Protein AF-A0A5J4QWI9-F1 (afdb_monomer_lite)

pLDDT: mean 74.69, std 18.31, range [26.58, 94.19]

Secondary structure (DSSP, 8-state):
-HHHHHHHHS--BGGG--S--GGGGG-TTBGGGG-SS--TT---BBS-HHHHHHHHHHHHHHHHHHHHHH-TTPEEEEETT--TTHHHHHHHHHTT--EEEE--EEPPPPPPPPPGGG-SSHHHHHHHHHHHHHHHHHHHHHHHHHHHHHHTTSEEEEEEEETTEEEEEEEE---S------------HHHHHHHHHHHHHHHHHHHHHHHHHHHHHHSPPP-SPPPHHHHHHHHHHHGGG--GGGGGGT-S--TT-SS--HHHHHHHHTT--HHHHHHHHHHHHHHHHHHHHHS-SS-TTTHHHHHH---S-------

Sequence (319 aa):
EFIKRLENNYCTDLNRYRFDKSQCAQCPFNTNCYSLFPDEKKDGKCLNMNCLTERNRQFLVESCKNIIVEHPDIDICKSTYNSGYEEVYVELSEQGFTVDETSIRSFPDTPKTPDRKEFEDDTEYETAKDEYYSEMADFHSNMDNIEQMFSEGKAKRIVTFRDNAPAIGYVYLTTNSETTGKAEETATPAEKLEKQDRRNKEIAVENIVDDTWKYIRETDIPQSDFTEFEDKLLYFVMLEDLKSEHFTLFLENPQNKWHLTEDDRIAIINNLTEEQKALIRRDFIALFGSKSYSFSFSINFSFSVLFCKAPESIASFTI

Foldseek 3Di:
DVVVVVDVQVFQFCVLADFDCPVVCPDPQFVQVVDPDRPPPGSGGGNDPVVSVVRLLVQQLVQVVVVCVVPVQAAAEDEPQDPPNVVSVVVCVVVPGDYYYDHWAAQDDQQDQDDPVVDPDPVVNVVVNVVNVVVNVVSVVSVVVVVVCVVVVQKGWYWYDDSSHIGITMDGDPPPDPPPPPPPPVQPPVNVVVVVVVVVVVVVVVVVVVVVVVCVVPDDDDPDPQDLVNVLVVQLVLQQQQQLVCVVVQDVDSPPDRGADSVSSVSRSVDDDPVNVVNSVVSSCVVVVVVCSSDPDDPVPPPCVVPVPPDPDPPDDDD

Structure (mmCIF, N/CA/C/O backbone):
data_AF-A0A5J4QWI9-F1
#
_entry.id   AF-A0A5J4QWI9-F1
#
loop_
_atom_site.group_PDB
_atom_site.id
_atom_site.type_symbol
_atom_site.label_atom_id
_atom_site.label_alt_id
_atom_site.label_comp_id
_atom_site.label_asym_id
_atom_site.label_entity_id
_atom_site.label_seq_id
_atom_site.pdbx_PDB_ins_code
_atom_site.Cartn_x
_atom_site.Cartn_y
_atom_site.Cartn_z
_atom_site.occupancy
_atom_site.B_iso_or_equiv
_atom_site.auth_seq_id
_atom_site.auth_comp_id
_atom_site.auth_asym_id
_atom_site.auth_atom_id
_atom_site.pdbx_PDB_model_num
ATOM 1 N N . GLU A 1 1 ? 14.571 -1.359 -22.500 1.00 44.47 1 GLU A N 1
ATOM 2 C CA . GLU A 1 1 ? 14.188 -2.240 -21.372 1.00 44.47 1 GLU A CA 1
ATOM 3 C C . GLU A 1 1 ? 13.749 -1.456 -20.136 1.00 44.47 1 GLU A C 1
ATOM 5 O O . GLU A 1 1 ? 12.660 -1.707 -19.642 1.00 44.47 1 GLU A O 1
ATOM 10 N N . PHE A 1 2 ? 14.516 -0.444 -19.713 1.00 36.47 2 PHE A N 1
ATOM 11 C CA . PHE A 1 2 ? 14.150 0.487 -18.636 1.00 36.47 2 PHE A CA 1
ATOM 12 C C . PHE A 1 2 ? 12.776 1.156 -18.827 1.00 36.47 2 PHE A C 1
ATOM 14 O O . PHE A 1 2 ? 11.945 1.040 -17.942 1.00 36.47 2 PHE A O 1
ATOM 21 N N . ILE A 1 3 ? 12.484 1.739 -20.000 1.00 40.56 3 ILE A N 1
ATOM 22 C CA . ILE A 1 3 ? 11.183 2.384 -20.294 1.00 40.56 3 ILE A CA 1
ATOM 23 C C . ILE A 1 3 ? 10.015 1.384 -20.250 1.00 40.56 3 ILE A C 1
ATOM 25 O O . ILE A 1 3 ? 9.010 1.659 -19.614 1.00 40.56 3 ILE A O 1
ATOM 29 N N . LYS A 1 4 ? 10.172 0.176 -20.809 1.00 44.19 4 LYS A N 1
ATOM 30 C CA . LYS A 1 4 ? 9.154 -0.889 -20.701 1.00 44.19 4 LYS A CA 1
ATOM 31 C C . LYS A 1 4 ? 8.920 -1.329 -19.251 1.00 44.19 4 LYS A C 1
ATOM 33 O O . LYS A 1 4 ? 7.793 -1.638 -18.885 1.00 44.19 4 LYS A O 1
ATOM 38 N N . ARG A 1 5 ? 9.969 -1.371 -18.421 1.00 46.41 5 ARG A N 1
ATOM 39 C CA . ARG A 1 5 ? 9.851 -1.653 -16.979 1.00 46.41 5 ARG A CA 1
ATOM 40 C C . ARG A 1 5 ? 9.211 -0.477 -16.232 1.00 46.41 5 ARG A C 1
ATOM 42 O O . ARG A 1 5 ? 8.401 -0.720 -15.354 1.00 46.41 5 ARG A O 1
ATOM 49 N N . LEU A 1 6 ? 9.500 0.764 -16.630 1.00 43.47 6 LEU A N 1
ATOM 50 C CA . LEU A 1 6 ? 8.849 1.995 -16.169 1.00 43.47 6 LEU A CA 1
ATOM 51 C C . LEU A 1 6 ? 7.331 1.908 -16.447 1.00 43.47 6 LEU A C 1
ATOM 53 O O . LEU A 1 6 ? 6.514 1.883 -15.535 1.00 43.47 6 LEU A O 1
ATOM 57 N N . GLU A 1 7 ? 6.944 1.725 -17.705 1.00 41.38 7 GLU A N 1
ATOM 58 C CA . GLU A 1 7 ? 5.548 1.648 -18.156 1.00 41.38 7 GLU A CA 1
ATOM 59 C C . GLU A 1 7 ? 4.772 0.462 -17.563 1.00 41.38 7 GLU A C 1
ATOM 61 O O . GLU A 1 7 ? 3.542 0.494 -17.500 1.00 41.38 7 GLU A O 1
ATOM 66 N N . ASN A 1 8 ? 5.463 -0.612 -17.174 1.00 45.75 8 ASN A N 1
ATOM 67 C CA . ASN A 1 8 ? 4.879 -1.782 -16.513 1.00 45.75 8 ASN A CA 1
ATOM 68 C C . ASN A 1 8 ? 4.852 -1.677 -14.983 1.00 45.75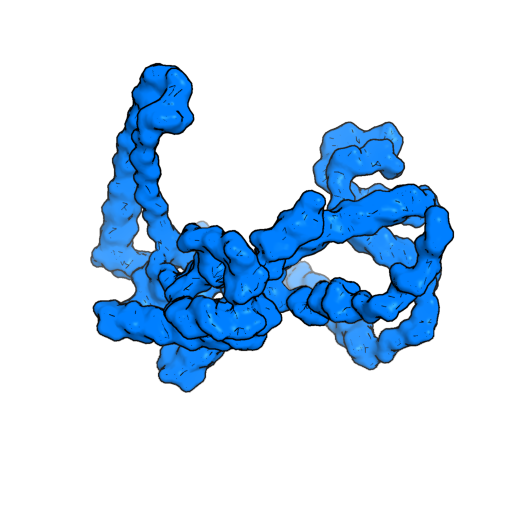 8 ASN A C 1
ATOM 70 O O . ASN A 1 8 ? 4.225 -2.523 -14.351 1.00 45.75 8 ASN A O 1
ATOM 74 N N . ASN A 1 9 ? 5.521 -0.687 -14.384 1.00 43.94 9 ASN A N 1
ATOM 75 C CA . ASN A 1 9 ? 5.603 -0.546 -12.932 1.00 43.94 9 ASN A CA 1
ATOM 76 C C . ASN A 1 9 ? 4.916 0.733 -12.416 1.00 43.94 9 ASN A C 1
ATOM 78 O O . ASN A 1 9 ? 4.225 0.636 -11.401 1.00 43.94 9 ASN A O 1
ATOM 82 N N . TYR A 1 10 ? 4.972 1.866 -13.132 1.00 48.12 10 TYR A N 1
ATOM 83 C CA . TYR A 1 10 ? 4.294 3.143 -12.803 1.00 48.12 10 TYR A CA 1
ATOM 84 C C . TYR A 1 10 ? 2.817 3.175 -13.298 1.00 48.12 10 TYR A C 1
ATOM 86 O O . TYR A 1 10 ? 2.361 4.134 -13.908 1.00 48.12 10 TYR A O 1
ATOM 94 N N . CYS A 1 11 ? 2.106 2.062 -13.091 1.00 53.66 11 CYS A N 1
ATOM 95 C CA . CYS A 1 11 ? 0.967 1.518 -13.848 1.00 53.66 11 CYS A CA 1
ATOM 96 C C . CYS A 1 11 ? -0.378 2.262 -13.922 1.00 53.66 11 CYS A C 1
ATOM 98 O O . CYS A 1 11 ? -0.927 2.712 -12.925 1.00 53.66 11 CYS A O 1
ATOM 100 N N . THR A 1 12 ? -1.024 2.061 -15.077 1.00 65.88 12 THR A N 1
ATOM 101 C CA . THR A 1 12 ? -2.485 2.012 -15.278 1.00 65.88 12 THR A CA 1
ATOM 102 C C . THR A 1 12 ? -3.000 0.615 -15.649 1.00 65.88 12 THR A C 1
ATOM 104 O O . THR A 1 12 ? -4.065 0.466 -16.252 1.00 65.88 12 THR A O 1
ATOM 107 N N . ASP A 1 13 ? -2.217 -0.422 -15.345 1.00 80.19 13 ASP A N 1
ATOM 108 C CA . ASP A 1 13 ? -2.577 -1.815 -15.614 1.00 80.19 13 ASP A CA 1
ATOM 109 C C . ASP A 1 13 ? -3.853 -2.193 -14.860 1.00 80.19 13 ASP A C 1
ATOM 111 O O . ASP A 1 13 ? -3.881 -2.220 -13.627 1.00 80.19 13 ASP A O 1
ATOM 115 N N . LEU A 1 14 ? -4.902 -2.498 -15.622 1.00 84.75 14 LEU A N 1
ATOM 116 C CA . LEU A 1 14 ? -6.214 -2.833 -15.095 1.00 84.75 14 LEU A CA 1
ATOM 117 C C . LEU A 1 14 ? -6.161 -4.094 -14.226 1.00 84.75 14 LEU A C 1
ATOM 119 O O . LEU A 1 14 ? -6.934 -4.186 -13.277 1.00 84.75 14 LEU A O 1
ATOM 123 N N . ASN A 1 15 ? -5.219 -5.019 -14.443 1.00 84.50 15 ASN A N 1
ATOM 124 C CA . ASN A 1 15 ? -5.089 -6.238 -13.634 1.00 84.50 15 ASN A CA 1
ATOM 125 C C . ASN A 1 15 ? -4.803 -5.956 -12.148 1.00 84.50 15 ASN A C 1
ATOM 127 O O . ASN A 1 15 ? -5.093 -6.794 -11.300 1.00 84.50 15 ASN A O 1
ATOM 131 N N . ARG A 1 16 ? -4.264 -4.774 -11.816 1.00 81.69 16 ARG A N 1
ATOM 132 C CA . ARG A 1 16 ? -3.998 -4.361 -10.428 1.00 81.69 16 ARG A CA 1
ATOM 133 C C . ARG A 1 16 ? -5.234 -3.842 -9.694 1.00 81.69 16 ARG A C 1
ATOM 135 O O . ARG A 1 16 ? -5.146 -3.568 -8.503 1.00 81.69 16 ARG A O 1
ATOM 142 N N . TYR A 1 17 ? -6.353 -3.677 -10.392 1.00 87.62 17 TYR A N 1
ATOM 143 C CA . TYR A 1 17 ? -7.599 -3.146 -9.852 1.00 87.62 17 TYR A CA 1
ATOM 144 C C . TYR A 1 17 ? -8.677 -4.225 -9.845 1.00 87.62 17 TYR A C 1
ATOM 146 O O . TYR A 1 17 ? -8.702 -5.092 -10.720 1.00 87.62 17 TYR A O 1
ATOM 154 N N . ARG A 1 18 ? -9.576 -4.167 -8.859 1.00 88.56 18 ARG A N 1
ATOM 155 C CA . ARG A 1 18 ? -10.605 -5.198 -8.643 1.00 88.56 18 ARG A CA 1
ATOM 156 C C . ARG A 1 18 ? -12.039 -4.744 -8.940 1.00 88.56 18 ARG A C 1
ATOM 158 O O . ARG A 1 18 ? -12.960 -5.530 -8.753 1.00 88.56 18 ARG A O 1
ATOM 165 N N . PHE A 1 19 ? -12.224 -3.519 -9.437 1.00 91.25 19 PHE A N 1
ATOM 166 C CA . PHE A 1 19 ? -13.528 -3.032 -9.897 1.00 91.25 19 PHE A CA 1
ATOM 167 C C . PHE A 1 19 ? -14.012 -3.775 -11.154 1.00 91.25 19 PHE A C 1
ATOM 169 O O . PHE A 1 19 ? -13.221 -4.422 -11.841 1.00 91.25 19 PHE A O 1
ATOM 176 N N . ASP A 1 20 ? -15.302 -3.655 -11.488 1.00 89.88 20 ASP A N 1
ATOM 177 C CA . ASP A 1 20 ? -15.859 -4.264 -12.701 1.00 89.88 20 ASP A CA 1
ATOM 178 C C . ASP A 1 20 ? -15.301 -3.620 -13.986 1.00 89.88 20 ASP A C 1
ATOM 180 O O . ASP A 1 20 ? -15.522 -2.441 -14.289 1.00 89.88 20 ASP A O 1
ATOM 184 N N . LYS A 1 21 ? -14.589 -4.433 -14.769 1.00 89.31 21 LYS A N 1
ATOM 185 C CA . LYS A 1 21 ? -13.919 -4.050 -16.019 1.00 89.31 21 LYS A CA 1
ATOM 186 C C . LYS A 1 21 ? -14.734 -4.390 -17.262 1.00 89.31 21 LYS A C 1
ATOM 188 O O . LYS A 1 21 ? -14.236 -4.182 -18.367 1.00 89.31 21 LYS A O 1
ATOM 193 N N . SER A 1 22 ? -15.970 -4.872 -17.127 1.00 87.56 22 SER A N 1
ATOM 194 C CA . SER A 1 22 ? -16.850 -5.204 -18.258 1.00 87.56 22 SER A CA 1
ATOM 195 C C . SER A 1 22 ? -16.913 -4.077 -19.303 1.00 87.56 22 SER A C 1
ATOM 197 O O . SER A 1 22 ? -16.774 -4.307 -20.505 1.00 87.56 22 SER A O 1
ATOM 199 N N . GLN A 1 23 ? -17.005 -2.829 -18.841 1.00 87.06 23 GLN A N 1
ATOM 200 C CA . GLN A 1 23 ? -17.041 -1.631 -19.686 1.00 87.06 23 GLN A CA 1
ATOM 201 C C . GLN A 1 23 ? -15.667 -1.246 -20.264 1.00 87.06 23 GLN A C 1
ATOM 203 O O . GLN A 1 23 ? -15.591 -0.541 -21.271 1.00 87.06 23 GLN A O 1
ATOM 208 N N . CYS A 1 24 ? -14.566 -1.708 -19.663 1.00 88.00 24 CYS A N 1
ATOM 209 C CA . CYS A 1 24 ? -13.209 -1.445 -20.143 1.00 88.00 24 CYS A CA 1
ATOM 210 C C . CYS A 1 24 ? -12.886 -2.215 -21.430 1.00 88.00 24 CYS A C 1
ATOM 212 O O . CYS A 1 24 ? -12.005 -1.782 -22.170 1.00 88.00 24 CYS A O 1
ATOM 214 N N . ALA A 1 25 ? -13.596 -3.309 -21.727 1.00 84.50 25 ALA A N 1
ATOM 215 C CA . ALA A 1 25 ? -13.376 -4.124 -22.925 1.00 84.50 25 ALA A CA 1
ATOM 216 C C . ALA A 1 25 ? -13.671 -3.381 -24.245 1.00 84.50 25 ALA A C 1
ATOM 218 O O . ALA A 1 25 ? -13.108 -3.721 -25.282 1.00 84.50 25 ALA A O 1
ATOM 219 N N . GLN A 1 26 ? -14.538 -2.363 -24.210 1.00 84.12 26 GLN A N 1
ATOM 220 C CA . GLN A 1 26 ? -14.909 -1.536 -25.371 1.00 84.12 26 GLN A CA 1
ATOM 221 C C . GLN A 1 26 ? -14.426 -0.083 -25.241 1.00 84.12 26 GLN A C 1
ATOM 223 O O . GLN A 1 26 ? -14.793 0.781 -26.036 1.00 84.12 26 GLN A O 1
ATOM 228 N N . CYS A 1 27 ? -13.636 0.219 -24.210 1.00 86.06 27 CYS A N 1
ATOM 229 C CA . CYS A 1 27 ? -13.252 1.585 -23.893 1.00 86.06 27 CYS A CA 1
ATOM 230 C C . CYS A 1 27 ? -12.135 2.074 -24.833 1.00 86.06 27 CYS A C 1
ATOM 232 O O . CYS A 1 27 ? -11.081 1.441 -24.890 1.00 86.06 27 CYS A O 1
ATOM 234 N N . PRO A 1 28 ? -12.270 3.249 -25.482 1.00 85.69 28 PRO A N 1
ATOM 235 C CA . PRO A 1 28 ? -11.219 3.805 -26.339 1.00 85.69 28 PRO A CA 1
ATOM 236 C C . PRO A 1 28 ? -9.966 4.220 -25.556 1.00 85.69 28 PRO A C 1
ATOM 238 O O . PRO A 1 28 ? -8.949 4.550 -26.155 1.00 85.69 28 PRO A O 1
ATOM 241 N N . PHE A 1 29 ? -10.009 4.222 -24.225 1.00 82.12 29 PHE A N 1
ATOM 242 C CA . PHE A 1 29 ? -8.840 4.468 -23.385 1.00 82.12 29 PHE A CA 1
ATOM 243 C C . PHE A 1 29 ? -8.170 3.173 -22.911 1.00 82.12 29 PHE A C 1
ATOM 245 O O . PHE A 1 29 ? -7.176 3.257 -22.200 1.00 82.12 29 PHE A O 1
ATOM 252 N N . ASN A 1 30 ? -8.675 1.988 -23.269 1.00 85.88 30 ASN A N 1
ATOM 253 C CA . ASN A 1 30 ? -8.010 0.726 -22.955 1.00 85.88 30 ASN A CA 1
ATOM 254 C C . ASN A 1 30 ? -7.034 0.349 -24.077 1.00 85.88 30 ASN A C 1
ATOM 256 O O . ASN A 1 30 ? -7.432 0.173 -25.228 1.00 85.88 30 ASN A O 1
ATOM 260 N N . THR A 1 31 ? -5.754 0.168 -23.744 1.00 79.00 31 THR A N 1
ATOM 261 C CA . THR A 1 31 ? -4.730 -0.244 -24.716 1.00 79.00 31 THR A CA 1
ATOM 262 C C . THR A 1 31 ? -5.033 -1.592 -25.369 1.00 79.00 31 THR A C 1
ATOM 264 O O . THR A 1 31 ? -4.594 -1.828 -26.492 1.00 79.00 31 THR A O 1
ATOM 267 N N . ASN A 1 32 ? -5.787 -2.475 -24.704 1.00 80.81 32 ASN A N 1
ATOM 268 C CA . ASN A 1 32 ? -6.141 -3.781 -25.263 1.00 80.81 32 ASN A CA 1
ATOM 269 C C . ASN A 1 32 ? -7.051 -3.656 -26.496 1.00 80.81 32 ASN A C 1
ATOM 271 O O . ASN A 1 32 ? -6.947 -4.467 -27.409 1.00 80.81 32 ASN A O 1
ATOM 275 N N . CYS A 1 33 ? -7.869 -2.598 -26.576 1.00 78.81 33 CYS A N 1
ATOM 276 C CA . CYS A 1 33 ? -8.745 -2.335 -27.723 1.00 78.81 33 CYS A CA 1
ATOM 277 C C . CYS A 1 33 ? -7.978 -1.958 -29.004 1.00 78.81 33 CYS A C 1
ATOM 279 O O . CYS A 1 33 ? -8.552 -1.987 -30.089 1.00 78.81 33 CYS A O 1
ATOM 281 N N . TYR A 1 34 ? -6.691 -1.619 -28.889 1.00 73.38 34 TYR A N 1
ATOM 282 C CA . TYR A 1 34 ? -5.811 -1.297 -30.017 1.00 73.38 34 TYR A CA 1
ATOM 283 C C . TYR A 1 34 ? -4.799 -2.408 -30.319 1.00 73.38 34 TYR A C 1
ATOM 285 O O . TYR A 1 34 ? -4.009 -2.281 -31.255 1.00 73.38 34 TYR A O 1
ATOM 293 N N . SER A 1 35 ? -4.795 -3.491 -29.534 1.00 73.00 35 SER A N 1
ATOM 294 C CA . SER A 1 35 ? -3.912 -4.626 -29.782 1.00 73.00 35 SER A CA 1
ATOM 295 C C . SER A 1 35 ? -4.504 -5.529 -30.858 1.00 73.00 35 SER A C 1
ATOM 297 O O . SER A 1 35 ? -5.637 -5.987 -30.742 1.00 73.00 35 SER A O 1
ATOM 299 N N . LEU A 1 36 ? -3.715 -5.834 -31.891 1.00 72.69 36 LEU A N 1
ATOM 300 C CA . LEU A 1 36 ? -4.074 -6.836 -32.905 1.00 72.69 36 LEU A CA 1
ATOM 301 C C . LEU A 1 36 ? -4.069 -8.265 -32.335 1.00 72.69 36 LEU A C 1
ATOM 303 O O . LEU A 1 36 ? -4.741 -9.142 -32.869 1.00 72.69 36 LEU A O 1
ATOM 307 N N . PHE A 1 37 ? -3.320 -8.481 -31.250 1.00 75.44 37 PHE A N 1
ATOM 308 C CA . PHE A 1 37 ? -3.250 -9.732 -30.500 1.00 75.44 37 PHE A CA 1
ATOM 309 C C . PHE A 1 37 ? -3.465 -9.405 -29.019 1.00 75.44 37 PHE A C 1
ATOM 311 O O . PHE A 1 37 ? -2.490 -9.237 -28.277 1.00 75.44 37 PHE A O 1
ATOM 318 N N . PRO A 1 38 ? -4.717 -9.178 -28.592 1.00 64.38 38 PRO A N 1
ATOM 319 C CA . PRO A 1 38 ? -5.005 -8.944 -27.188 1.00 64.38 38 PRO A CA 1
ATOM 320 C C . PRO A 1 38 ? -4.598 -10.185 -26.391 1.00 64.38 38 PRO A C 1
ATOM 322 O O . PRO A 1 38 ? -4.931 -11.315 -26.743 1.00 64.38 38 PRO A O 1
ATOM 325 N N . ASP A 1 39 ? -3.814 -9.964 -25.343 1.00 65.38 39 ASP A N 1
ATOM 326 C CA . ASP A 1 39 ? -3.364 -11.022 -24.446 1.00 65.38 39 ASP A CA 1
ATOM 327 C C . ASP A 1 39 ? -4.599 -11.435 -23.628 1.00 65.38 39 ASP A C 1
ATOM 329 O O . ASP A 1 39 ? -5.046 -10.671 -22.776 1.00 65.38 39 ASP A O 1
ATOM 333 N N . GLU A 1 40 ? -5.200 -12.601 -23.901 1.00 62.66 40 GLU A N 1
ATOM 334 C CA . GLU A 1 40 ? -6.466 -13.030 -23.262 1.00 62.66 40 GLU A CA 1
ATOM 335 C C . GLU A 1 40 ? -6.382 -13.057 -21.726 1.00 62.66 40 GLU A C 1
ATOM 337 O O . GLU A 1 40 ? -7.392 -12.984 -21.032 1.00 62.66 40 GLU A O 1
ATOM 342 N N . LYS A 1 41 ? -5.161 -13.144 -21.187 1.00 63.31 41 LYS A N 1
ATOM 343 C CA . LYS A 1 41 ? -4.870 -13.153 -19.750 1.00 63.31 41 LYS A CA 1
ATOM 344 C C . LYS A 1 41 ? -4.682 -11.764 -19.131 1.00 63.31 41 LYS A C 1
ATOM 346 O O . LYS A 1 41 ? -4.389 -11.695 -17.940 1.00 63.31 41 LYS A O 1
ATOM 351 N N . LYS A 1 42 ? -4.758 -10.673 -19.901 1.00 70.19 42 LYS A N 1
ATOM 352 C CA . LYS A 1 42 ? -4.525 -9.313 -19.391 1.00 70.19 42 LYS A CA 1
ATOM 353 C C . LYS A 1 42 ? -5.643 -8.367 -19.805 1.00 70.19 42 LYS A C 1
ATOM 355 O O . LYS A 1 42 ? -5.936 -8.212 -20.985 1.00 70.19 42 LYS A O 1
ATOM 360 N N . ASP A 1 43 ? -6.154 -7.621 -18.831 1.00 78.38 43 ASP A N 1
ATOM 361 C CA . ASP A 1 43 ? -7.222 -6.636 -19.045 1.00 78.38 43 ASP A CA 1
ATOM 362 C C . ASP A 1 43 ? -6.773 -5.374 -19.815 1.00 78.38 43 ASP A C 1
ATOM 364 O O . ASP A 1 43 ? -7.604 -4.581 -20.265 1.00 78.38 43 ASP A O 1
ATOM 368 N N . GLY A 1 44 ? -5.462 -5.194 -20.008 1.00 79.94 44 GLY A N 1
ATOM 369 C CA . GLY A 1 44 ? -4.861 -4.028 -20.660 1.00 79.94 44 GLY A CA 1
ATOM 370 C C . GLY A 1 44 ? -4.556 -2.882 -19.695 1.00 79.94 44 GLY A C 1
ATOM 371 O O . GLY A 1 44 ? -4.609 -3.034 -18.477 1.00 79.94 44 GLY A O 1
ATOM 372 N N . LYS A 1 45 ? -4.191 -1.720 -20.243 1.00 82.81 45 LYS A N 1
ATOM 373 C CA . LYS A 1 45 ? -3.855 -0.512 -19.478 1.00 82.81 45 LYS A CA 1
ATOM 374 C C . LYS A 1 45 ? -4.875 0.588 -19.758 1.00 82.81 45 LYS A C 1
ATOM 376 O O . LYS A 1 45 ? -5.274 0.777 -20.906 1.00 82.81 45 LYS A O 1
ATOM 381 N N . CYS A 1 46 ? -5.269 1.335 -18.730 1.00 83.69 46 CYS A N 1
ATOM 382 C CA . CYS A 1 46 ? -6.143 2.497 -18.880 1.00 83.69 46 CYS A CA 1
ATOM 383 C C . CYS A 1 46 ? -5.325 3.759 -19.190 1.00 83.69 46 CYS A C 1
ATOM 385 O O . CYS A 1 46 ? -4.450 4.141 -18.431 1.00 83.69 46 CYS A O 1
ATOM 387 N N . LEU A 1 47 ? -5.609 4.468 -20.273 1.00 78.19 47 LEU A N 1
ATOM 388 C CA . LEU A 1 47 ? -4.943 5.738 -20.587 1.00 78.19 47 LEU A CA 1
ATOM 389 C C . LEU A 1 47 ? -5.598 6.939 -19.883 1.00 78.19 47 LEU A C 1
ATOM 391 O O . LEU A 1 47 ? -5.053 8.038 -19.902 1.00 78.19 47 LEU A O 1
ATOM 395 N N . ASN A 1 48 ? -6.761 6.745 -19.249 1.00 81.12 48 ASN A N 1
ATOM 396 C CA . ASN A 1 48 ? -7.480 7.782 -18.513 1.00 81.12 48 ASN A CA 1
ATOM 397 C C . ASN A 1 48 ? -7.324 7.583 -16.996 1.00 81.12 48 ASN A C 1
ATOM 399 O O . ASN A 1 48 ? -8.072 6.820 -16.378 1.00 81.12 48 ASN A O 1
ATOM 403 N N . MET A 1 49 ? -6.366 8.305 -16.409 1.00 77.25 49 MET A N 1
ATOM 404 C CA . MET A 1 49 ? -6.063 8.261 -14.972 1.00 77.25 49 MET A CA 1
ATOM 405 C C . MET A 1 49 ? -7.252 8.656 -14.101 1.00 77.25 49 MET A C 1
ATOM 407 O O . MET A 1 49 ? -7.569 7.948 -13.155 1.00 77.25 49 MET A O 1
ATOM 411 N N . ASN A 1 50 ? -7.946 9.744 -14.440 1.00 80.81 50 ASN A N 1
ATOM 412 C CA . ASN A 1 50 ? -9.056 10.242 -13.626 1.00 80.81 50 ASN A CA 1
ATOM 413 C C . ASN A 1 50 ? -10.192 9.217 -13.558 1.00 80.81 50 ASN A C 1
ATOM 415 O O . ASN A 1 50 ? -10.739 8.967 -12.491 1.00 80.81 50 ASN A O 1
ATOM 419 N N . CYS A 1 51 ? -10.504 8.576 -14.689 1.00 86.62 51 CYS A N 1
ATOM 420 C CA . CYS A 1 51 ? -11.484 7.492 -14.733 1.00 86.62 51 CYS A CA 1
ATOM 421 C C . CYS A 1 51 ? -11.047 6.299 -13.871 1.00 86.62 51 CYS A C 1
ATOM 423 O O . CYS A 1 51 ? -11.861 5.736 -13.143 1.00 86.62 51 CYS A O 1
ATOM 425 N N . LEU A 1 52 ? -9.768 5.918 -13.945 1.00 86.56 52 LEU A N 1
ATOM 426 C CA . LEU A 1 52 ? -9.226 4.789 -13.194 1.00 86.56 52 LEU A CA 1
ATOM 427 C C . LEU A 1 52 ? -9.259 5.041 -11.679 1.00 86.56 52 LEU A C 1
ATOM 429 O O . LEU A 1 52 ? -9.741 4.185 -10.939 1.00 86.56 52 LEU A O 1
ATOM 433 N N . THR A 1 53 ? -8.792 6.210 -11.234 1.00 84.75 53 THR A N 1
ATOM 434 C CA . THR A 1 53 ? -8.810 6.615 -9.822 1.00 84.75 53 THR A CA 1
ATOM 435 C C . THR A 1 53 ? -10.236 6.666 -9.291 1.00 84.75 53 THR A C 1
ATOM 437 O O . THR A 1 53 ? -10.517 6.072 -8.255 1.00 84.75 53 THR A O 1
ATOM 440 N N . GLU A 1 54 ? -11.154 7.289 -10.033 1.00 89.19 54 GLU A N 1
ATOM 441 C CA . GLU A 1 54 ? -12.548 7.424 -9.614 1.00 89.19 54 GLU A CA 1
ATOM 442 C C . GLU A 1 54 ? -13.258 6.069 -9.508 1.00 89.19 54 GLU A C 1
ATOM 444 O O . GLU A 1 54 ? -13.905 5.786 -8.501 1.00 89.19 54 GLU A O 1
ATOM 449 N N . ARG A 1 55 ? -13.092 5.185 -10.501 1.00 90.62 55 ARG A N 1
ATOM 450 C CA . ARG A 1 55 ? -13.665 3.829 -10.443 1.00 90.62 55 ARG A CA 1
ATOM 451 C C . ARG A 1 55 ? -13.090 3.010 -9.302 1.00 90.62 55 ARG A C 1
ATOM 453 O O . ARG A 1 55 ? -13.828 2.273 -8.655 1.00 90.62 55 ARG A O 1
ATOM 460 N N . ASN A 1 56 ? -11.786 3.123 -9.062 1.00 90.56 56 ASN A N 1
ATOM 461 C CA . ASN A 1 56 ? -11.153 2.432 -7.950 1.00 90.56 56 ASN A CA 1
ATOM 462 C C . ASN A 1 56 ? -11.688 2.942 -6.609 1.00 90.56 56 ASN A C 1
ATOM 464 O O . ASN A 1 56 ? -12.052 2.139 -5.760 1.00 90.56 56 ASN A O 1
ATOM 468 N N . ARG A 1 57 ? -11.803 4.263 -6.440 1.00 89.94 57 ARG A N 1
ATOM 469 C CA . ARG A 1 57 ? -12.360 4.893 -5.237 1.00 89.94 57 ARG A CA 1
ATOM 470 C C . ARG A 1 57 ? -13.788 4.413 -4.965 1.00 89.94 57 ARG A C 1
ATOM 472 O O . ARG A 1 57 ? -14.046 3.892 -3.883 1.00 89.94 57 ARG A O 1
ATOM 479 N N . GLN A 1 58 ? -14.668 4.487 -5.968 1.00 92.12 58 GLN A N 1
ATOM 480 C CA . GLN A 1 58 ? -16.053 4.005 -5.873 1.00 92.12 58 GLN A CA 1
ATOM 481 C C . GLN A 1 58 ? -16.112 2.530 -5.468 1.00 92.12 58 GLN A C 1
ATOM 483 O O . GLN A 1 58 ? -16.802 2.171 -4.516 1.00 92.12 58 GLN A O 1
ATOM 488 N N . PHE A 1 59 ? -15.325 1.685 -6.136 1.00 94.19 59 PHE A N 1
ATOM 489 C CA . PHE A 1 59 ? -15.249 0.263 -5.822 1.00 94.19 59 PHE A CA 1
ATOM 490 C C . PHE A 1 59 ? -14.791 -0.004 -4.385 1.00 94.19 59 PHE A C 1
ATOM 492 O O . PHE A 1 59 ? -15.364 -0.862 -3.714 1.00 94.19 59 PHE A O 1
ATOM 499 N N . LEU A 1 60 ? -13.773 0.710 -3.898 1.00 93.12 60 LEU A N 1
ATOM 500 C CA . LEU A 1 60 ? -13.258 0.535 -2.540 1.00 93.12 60 LEU A CA 1
ATOM 501 C C . LEU A 1 60 ? -14.292 0.945 -1.489 1.00 93.12 60 LEU A C 1
ATOM 503 O O . LEU A 1 60 ? -14.482 0.215 -0.517 1.00 93.12 60 LEU A O 1
ATOM 507 N N . VAL A 1 61 ? -14.999 2.057 -1.704 1.00 92.81 61 VAL A N 1
ATOM 508 C CA . VAL A 1 61 ? -16.068 2.512 -0.804 1.00 92.81 61 VAL A CA 1
ATOM 509 C C . VAL A 1 61 ? -17.243 1.540 -0.796 1.00 92.81 61 VAL A C 1
ATOM 511 O O . VAL A 1 61 ? -17.698 1.146 0.277 1.00 92.81 61 VAL A O 1
ATOM 514 N N . GLU A 1 62 ? -17.725 1.111 -1.962 1.00 92.69 62 GLU A N 1
ATOM 515 C CA . GLU A 1 62 ? -18.824 0.142 -2.062 1.00 92.69 62 GLU A CA 1
ATOM 516 C C . GLU A 1 62 ? -18.453 -1.208 -1.446 1.00 92.69 62 GLU A C 1
ATOM 518 O O . GLU A 1 62 ? -19.224 -1.774 -0.672 1.00 92.69 62 GLU A O 1
ATOM 523 N N . SER A 1 63 ? -17.246 -1.703 -1.720 1.00 92.06 63 SER A N 1
ATOM 524 C CA . SER A 1 63 ? -16.776 -2.972 -1.163 1.00 92.06 63 SER A CA 1
ATOM 525 C C . SER A 1 63 ? -16.598 -2.894 0.354 1.00 92.06 63 SER A C 1
ATOM 527 O O . SER A 1 63 ? -16.946 -3.839 1.055 1.00 92.06 63 SER A O 1
ATOM 529 N N . CYS A 1 64 ? -16.114 -1.764 0.878 1.00 91.88 64 CYS A N 1
ATOM 530 C CA . CYS A 1 64 ? -16.016 -1.539 2.320 1.00 91.88 64 CYS A CA 1
ATOM 531 C C . CYS A 1 64 ? -17.402 -1.534 2.982 1.00 91.88 64 CYS A C 1
ATOM 533 O O . CYS A 1 64 ? -17.610 -2.221 3.979 1.00 91.88 64 CYS A O 1
ATOM 535 N N . LYS A 1 65 ? -18.390 -0.860 2.379 1.00 89.88 65 LYS A N 1
ATOM 536 C CA . LYS A 1 65 ? -19.780 -0.889 2.861 1.00 89.88 65 LYS A CA 1
ATOM 537 C C . LYS A 1 65 ? -20.360 -2.295 2.887 1.00 89.88 65 LYS A C 1
ATOM 539 O O . LYS A 1 65 ? -21.019 -2.644 3.859 1.00 89.88 65 LYS A O 1
ATOM 544 N N . ASN A 1 66 ? -20.117 -3.093 1.849 1.00 91.56 66 ASN A N 1
ATOM 545 C CA . ASN A 1 66 ? -20.593 -4.475 1.811 1.00 91.56 66 ASN A CA 1
ATOM 546 C C . ASN A 1 66 ? -20.016 -5.287 2.979 1.00 91.56 66 ASN A C 1
ATOM 548 O O . ASN A 1 66 ? -20.769 -5.980 3.656 1.00 91.56 66 ASN A O 1
ATOM 552 N N . ILE A 1 67 ? -18.725 -5.118 3.290 1.00 90.56 67 ILE A N 1
ATOM 553 C CA . ILE A 1 67 ? -18.095 -5.774 4.446 1.00 90.56 67 ILE A CA 1
ATOM 554 C C . ILE A 1 67 ? -18.726 -5.312 5.765 1.00 90.56 67 ILE A C 1
ATOM 556 O O . ILE A 1 67 ? -18.975 -6.138 6.634 1.00 90.56 67 ILE A O 1
ATOM 560 N N . ILE A 1 68 ? -19.032 -4.021 5.919 1.00 89.50 68 ILE A N 1
ATOM 561 C CA . ILE A 1 68 ? -19.689 -3.495 7.130 1.00 89.50 68 ILE A CA 1
ATOM 562 C C . ILE A 1 68 ? -21.125 -4.024 7.263 1.00 89.50 68 ILE A C 1
ATOM 564 O O . ILE A 1 68 ? -21.592 -4.286 8.367 1.00 89.50 68 ILE A O 1
ATOM 568 N N . VAL A 1 69 ? -21.842 -4.207 6.150 1.00 89.19 69 VAL A N 1
ATOM 569 C CA . VAL A 1 69 ? -23.182 -4.818 6.156 1.00 89.19 69 VAL A CA 1
ATOM 570 C C . VAL A 1 69 ? -23.116 -6.291 6.569 1.00 89.19 69 VAL A C 1
ATOM 572 O O . VAL A 1 69 ? -23.982 -6.750 7.313 1.00 89.19 69 VAL A O 1
ATOM 575 N N . GLU A 1 70 ? -22.100 -7.026 6.114 1.00 89.69 70 GLU A N 1
ATOM 576 C CA . GLU A 1 70 ? -21.866 -8.424 6.499 1.00 89.69 70 GLU A CA 1
ATOM 577 C C . GLU A 1 70 ? -21.369 -8.562 7.949 1.00 89.69 70 GLU A C 1
ATOM 579 O O . GLU A 1 70 ? -21.753 -9.502 8.649 1.00 89.69 70 GLU A O 1
ATOM 584 N N . HIS A 1 71 ? -20.566 -7.604 8.418 1.00 87.06 71 HIS A N 1
ATOM 585 C CA . HIS A 1 71 ? -19.951 -7.566 9.745 1.00 87.06 71 HIS A CA 1
ATOM 586 C C . HIS A 1 71 ? -20.162 -6.198 10.420 1.00 87.06 71 HIS A C 1
ATOM 588 O O . HIS A 1 71 ? -19.255 -5.364 10.418 1.00 87.06 71 HIS A O 1
ATOM 594 N N . PRO A 1 72 ? -21.337 -5.941 11.030 1.00 84.75 72 PRO A N 1
ATOM 595 C CA . PRO A 1 72 ? -21.669 -4.631 11.608 1.00 84.75 72 PRO A CA 1
ATOM 596 C C . PRO A 1 72 ? -20.792 -4.199 12.792 1.00 84.75 72 PRO A C 1
ATOM 598 O O . PRO A 1 72 ? -20.839 -3.046 13.210 1.00 84.75 72 PRO A O 1
ATOM 601 N N . ASP A 1 73 ? -20.041 -5.131 13.374 1.00 83.69 73 ASP A N 1
ATOM 602 C CA . ASP A 1 73 ? -19.140 -4.943 14.509 1.00 83.69 73 ASP A CA 1
ATOM 603 C C . ASP A 1 73 ? -17.712 -4.535 14.105 1.00 83.69 73 ASP A C 1
ATOM 605 O O . ASP A 1 73 ? -16.891 -4.243 14.982 1.00 83.69 73 ASP A O 1
ATOM 609 N N . ILE A 1 74 ? -17.410 -4.507 12.802 1.00 88.75 74 ILE A N 1
ATOM 610 C CA . ILE A 1 74 ? -16.084 -4.191 12.273 1.00 88.75 74 ILE A CA 1
ATOM 611 C C . ILE A 1 74 ? -15.864 -2.673 12.187 1.00 88.75 74 ILE A C 1
ATOM 613 O O . ILE A 1 74 ? -16.704 -1.941 11.665 1.00 88.75 74 ILE A O 1
ATOM 617 N N . ASP A 1 75 ? -14.716 -2.195 12.673 1.00 88.19 75 ASP A N 1
ATOM 618 C CA . ASP A 1 75 ? -14.352 -0.776 12.550 1.00 88.19 75 ASP A CA 1
ATOM 619 C C . ASP A 1 75 ? -13.529 -0.528 11.285 1.00 88.19 75 ASP A C 1
ATOM 621 O O . ASP A 1 75 ? -12.820 -1.414 10.796 1.00 88.19 75 ASP A O 1
ATOM 625 N N . ILE A 1 76 ? -13.583 0.703 10.774 1.00 90.81 76 ILE A N 1
ATOM 626 C CA . ILE A 1 76 ? -12.721 1.154 9.682 1.00 90.81 76 ILE A CA 1
ATOM 627 C C . ILE A 1 76 ? -11.472 1.781 10.294 1.00 90.81 76 ILE A C 1
ATOM 629 O O . ILE A 1 76 ? -11.566 2.727 11.077 1.00 90.81 76 ILE A O 1
ATOM 633 N N . CYS A 1 77 ? -10.293 1.296 9.906 1.00 88.06 77 CYS A N 1
ATOM 634 C CA . CYS A 1 77 ? -9.041 1.881 10.366 1.00 88.06 77 CYS A CA 1
ATOM 635 C C . CYS A 1 77 ? -8.086 2.211 9.223 1.00 88.06 77 CYS A C 1
ATOM 637 O O . CYS A 1 77 ? -7.835 1.420 8.305 1.00 88.06 77 CYS A O 1
ATOM 639 N N . LYS A 1 78 ? -7.469 3.381 9.359 1.00 86.31 78 LYS A N 1
ATOM 640 C CA . LYS A 1 78 ? -6.346 3.837 8.558 1.00 86.31 78 LYS A CA 1
ATOM 641 C C . LYS A 1 78 ? -5.042 3.327 9.170 1.00 86.31 78 LYS A C 1
ATOM 643 O O . LYS A 1 78 ? -4.779 3.504 10.359 1.00 86.31 78 LYS A O 1
ATOM 648 N N . SER A 1 79 ? -4.217 2.684 8.344 1.00 79.06 79 SER A N 1
ATOM 649 C CA . SER A 1 79 ? -2.863 2.292 8.743 1.00 79.06 79 SER A CA 1
ATOM 650 C C . SER A 1 79 ? -1.959 3.521 8.771 1.00 79.06 79 SER A C 1
ATOM 652 O O . SER A 1 79 ? -1.887 4.252 7.784 1.00 79.06 79 SER A O 1
ATOM 654 N N . THR A 1 80 ? -1.188 3.676 9.845 1.00 72.38 80 THR A N 1
ATOM 655 C CA . THR A 1 80 ? -0.171 4.735 9.999 1.00 72.38 80 THR A CA 1
ATOM 656 C C . THR A 1 80 ? 0.897 4.743 8.900 1.00 72.38 80 THR A C 1
ATOM 658 O O . THR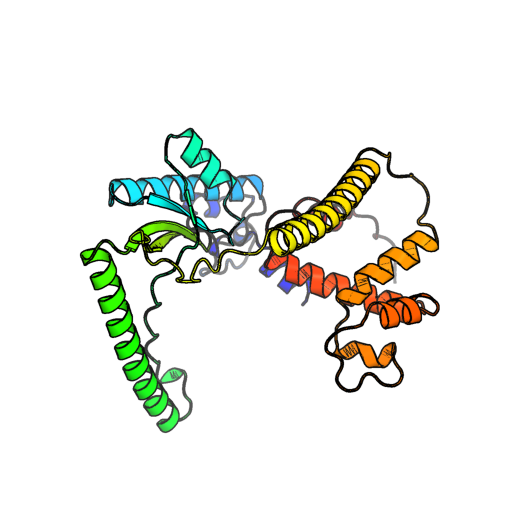 A 1 80 ? 1.585 5.741 8.713 1.00 72.38 80 THR A O 1
ATOM 661 N N . TYR A 1 81 ? 1.073 3.631 8.180 1.00 67.06 81 TYR A N 1
ATOM 662 C CA . TYR A 1 81 ? 2.120 3.469 7.165 1.00 67.06 81 TYR A CA 1
ATOM 663 C C . TYR A 1 81 ? 1.585 3.444 5.727 1.00 67.06 81 TYR A C 1
ATOM 665 O O . TYR A 1 81 ? 2.370 3.295 4.793 1.00 67.06 81 TYR A O 1
ATOM 673 N N . ASN A 1 82 ? 0.269 3.569 5.525 1.00 66.25 82 ASN A N 1
ATOM 674 C CA . ASN A 1 82 ? -0.357 3.445 4.209 1.00 66.25 82 ASN A CA 1
ATOM 675 C C . ASN A 1 82 ? -1.135 4.718 3.841 1.00 66.25 82 ASN A C 1
ATOM 677 O O . ASN A 1 82 ? -2.313 4.863 4.166 1.00 66.25 82 ASN A O 1
ATOM 681 N N . SER A 1 83 ? -0.467 5.635 3.137 1.00 63.72 83 SER A N 1
ATOM 682 C CA . SER A 1 83 ? -1.005 6.937 2.710 1.00 63.72 83 SER A CA 1
ATOM 683 C C . SER A 1 83 ? -1.756 6.914 1.371 1.00 63.72 83 SER A C 1
ATOM 685 O O . SER A 1 83 ? -2.145 7.963 0.871 1.00 63.72 83 SER A O 1
ATOM 687 N N . GLY A 1 84 ? -1.960 5.744 0.756 1.00 72.31 84 GLY A N 1
ATOM 688 C CA . GLY A 1 84 ? -2.485 5.646 -0.614 1.00 72.31 84 GLY A CA 1
ATOM 689 C C . GLY A 1 84 ? -4.003 5.805 -0.774 1.00 72.31 84 GLY A C 1
ATOM 690 O O . GLY A 1 84 ? -4.477 5.856 -1.905 1.00 72.31 84 GLY A O 1
ATOM 691 N N . TYR A 1 85 ? -4.767 5.860 0.321 1.00 83.50 85 TYR A N 1
ATOM 692 C CA . TYR A 1 85 ? -6.234 5.724 0.305 1.00 83.50 85 TYR A CA 1
ATOM 693 C C . TYR A 1 85 ? -6.969 6.887 0.991 1.00 83.50 85 TYR A C 1
ATOM 695 O O . TYR A 1 85 ? -8.111 6.731 1.413 1.00 83.50 85 TYR A O 1
ATOM 703 N N . GLU A 1 86 ? -6.331 8.054 1.114 1.00 85.50 86 GLU A N 1
ATOM 704 C CA . GLU A 1 86 ? -6.878 9.186 1.878 1.00 85.50 86 GLU A CA 1
ATOM 705 C C . GLU A 1 86 ? -8.257 9.633 1.386 1.00 85.50 86 GLU A C 1
ATOM 707 O O . GLU A 1 86 ? -9.179 9.785 2.180 1.00 85.50 86 GLU A O 1
ATOM 712 N N . GLU A 1 87 ? -8.432 9.761 0.069 1.00 86.25 87 GLU A N 1
ATOM 713 C CA . GLU A 1 87 ? -9.707 10.170 -0.535 1.00 86.25 87 GLU A CA 1
ATOM 714 C C . GLU A 1 87 ? -10.847 9.188 -0.218 1.00 86.25 87 GLU A C 1
ATOM 716 O O . GLU A 1 87 ? -11.990 9.601 -0.036 1.00 86.25 87 GLU A O 1
ATOM 721 N N . VAL A 1 88 ? -10.531 7.893 -0.094 1.00 89.25 88 VAL A N 1
ATOM 722 C CA . VAL A 1 88 ? -11.495 6.847 0.281 1.00 89.25 88 VAL A CA 1
ATOM 723 C C . VAL A 1 88 ? -11.908 7.014 1.746 1.00 89.25 88 VAL A C 1
ATOM 725 O O . VAL A 1 88 ? -13.093 6.933 2.062 1.00 89.25 88 VAL A O 1
ATOM 728 N N . TYR A 1 89 ? -10.956 7.280 2.647 1.00 89.81 89 TYR A N 1
ATOM 729 C CA . TYR A 1 89 ? -11.249 7.508 4.067 1.00 89.81 89 TYR A CA 1
ATOM 730 C C . TYR A 1 89 ? -12.039 8.799 4.305 1.00 89.81 89 TYR A C 1
ATOM 732 O O . TYR A 1 89 ? -12.950 8.805 5.135 1.00 89.81 89 TYR A O 1
ATOM 740 N N . VAL A 1 90 ? -11.732 9.871 3.566 1.00 89.50 90 VAL A N 1
ATOM 741 C CA . VAL A 1 90 ? -12.491 11.130 3.609 1.00 89.50 90 VAL A CA 1
ATOM 742 C C . VAL A 1 90 ? -13.938 10.887 3.189 1.00 89.50 90 VAL A C 1
ATOM 744 O O . VAL A 1 90 ? -14.847 11.237 3.935 1.00 89.50 90 VAL A O 1
ATOM 747 N N . GLU A 1 91 ? -14.167 10.210 2.062 1.00 90.81 91 GLU A N 1
ATOM 748 C CA . GLU A 1 91 ? -15.521 9.895 1.594 1.00 90.81 91 GLU A CA 1
ATOM 749 C C . GLU A 1 91 ? -16.302 9.013 2.584 1.00 90.81 91 GLU A C 1
ATOM 751 O O . GLU A 1 91 ? -17.489 9.241 2.820 1.00 90.81 91 GLU A O 1
ATOM 756 N N . LEU A 1 92 ? -15.656 8.017 3.197 1.00 90.56 92 LEU A N 1
ATOM 757 C CA . LEU A 1 92 ? -16.288 7.192 4.234 1.00 90.56 92 LEU A CA 1
ATOM 758 C C . LEU A 1 92 ? -16.652 8.027 5.471 1.00 90.56 92 LEU A C 1
ATOM 760 O O . LEU A 1 92 ? -17.740 7.867 6.026 1.00 90.56 92 LEU A O 1
ATOM 764 N N . SER A 1 93 ? -15.786 8.963 5.858 1.00 89.31 93 SER A N 1
ATOM 765 C CA . SER A 1 93 ? -16.035 9.878 6.977 1.00 89.31 93 SER A CA 1
ATOM 766 C C . SER A 1 93 ? -17.199 10.833 6.688 1.00 89.31 93 SER A C 1
ATOM 768 O O . SER A 1 93 ? -18.068 11.024 7.536 1.00 89.31 93 SER A O 1
ATOM 770 N N . GLU A 1 94 ? -17.279 11.384 5.471 1.00 90.69 94 GLU A N 1
ATOM 771 C CA . GLU A 1 94 ? -18.397 12.229 5.016 1.00 90.69 94 GLU A CA 1
ATOM 772 C C . GLU A 1 94 ? -19.737 11.482 5.013 1.00 90.69 94 GLU A C 1
ATOM 774 O O . GLU A 1 94 ? -20.791 12.072 5.254 1.00 90.69 94 GLU A O 1
ATOM 779 N N . GLN A 1 95 ? -19.702 10.170 4.779 1.00 88.00 95 GLN A N 1
ATOM 780 C CA . GLN A 1 95 ? -20.876 9.299 4.825 1.00 88.00 95 GLN A CA 1
ATOM 781 C C . GLN A 1 95 ? -21.243 8.842 6.247 1.00 88.00 95 GLN A C 1
ATOM 783 O O . GLN A 1 95 ? -22.230 8.125 6.419 1.00 88.00 95 GLN A O 1
ATOM 788 N N . GLY A 1 96 ? -20.499 9.295 7.263 1.00 84.19 96 GLY A N 1
ATOM 789 C CA . GLY A 1 96 ? -20.808 9.100 8.679 1.00 84.19 96 GLY A CA 1
ATOM 790 C C . GLY A 1 96 ? -20.136 7.894 9.334 1.00 84.19 96 GLY A C 1
ATOM 791 O O . GLY A 1 96 ? -20.522 7.537 10.447 1.00 84.19 96 GLY A O 1
ATOM 792 N N . PHE A 1 97 ? -19.155 7.262 8.683 1.00 87.94 97 PHE A N 1
ATOM 793 C CA . PHE A 1 97 ? -18.366 6.195 9.299 1.00 87.94 97 PHE A CA 1
ATOM 794 C C . PHE A 1 97 ? -17.209 6.769 10.126 1.00 87.94 97 PHE A C 1
ATOM 796 O O . PHE A 1 97 ? -16.539 7.709 9.706 1.00 87.94 97 PHE A O 1
ATOM 803 N N . THR A 1 98 ? -16.944 6.181 11.294 1.00 85.88 98 THR A N 1
ATOM 804 C CA . THR A 1 98 ? -15.763 6.523 12.099 1.00 85.88 98 THR A CA 1
ATOM 805 C C . THR A 1 98 ? -14.529 5.851 11.505 1.00 85.88 98 THR A C 1
ATOM 807 O O . THR A 1 98 ? -14.536 4.637 11.296 1.00 85.88 98 THR A O 1
ATOM 810 N N . VAL A 1 99 ? -13.480 6.633 11.241 1.00 84.94 99 VAL A N 1
ATOM 811 C CA . VAL A 1 99 ? -12.186 6.138 10.755 1.00 84.94 99 VAL A CA 1
ATOM 812 C C . VAL A 1 99 ? -11.119 6.432 11.803 1.00 84.94 99 VAL A C 1
ATOM 814 O O . VAL A 1 99 ? -10.765 7.591 12.017 1.00 84.94 99 VAL A O 1
ATOM 817 N N . ASP A 1 100 ? -10.594 5.382 12.430 1.00 84.38 100 ASP A N 1
ATOM 818 C CA . ASP A 1 100 ? -9.527 5.494 13.429 1.00 84.38 100 ASP A CA 1
ATOM 819 C C . ASP A 1 100 ? -8.144 5.284 12.801 1.00 84.38 100 ASP A C 1
ATOM 821 O O . ASP A 1 100 ? -7.979 4.497 11.868 1.00 84.38 100 ASP A O 1
ATOM 825 N N . GLU A 1 101 ? -7.120 5.953 13.328 1.00 83.94 101 GLU A N 1
ATOM 826 C CA . GLU A 1 101 ? -5.731 5.754 12.904 1.00 83.94 101 GLU A CA 1
ATOM 827 C C . GLU A 1 101 ? -4.971 4.917 13.937 1.00 83.94 101 GLU A C 1
ATOM 829 O O . GLU A 1 101 ? -4.865 5.287 15.107 1.00 83.94 101 GLU A O 1
ATOM 834 N N . THR A 1 102 ? -4.447 3.762 13.518 1.00 80.81 102 THR A N 1
ATOM 835 C CA . THR A 1 102 ? -3.747 2.842 14.427 1.00 80.81 102 THR A CA 1
ATOM 836 C C . THR A 1 102 ? -2.773 1.915 13.697 1.00 80.81 102 THR A C 1
ATOM 838 O O . THR A 1 102 ? -2.724 1.848 12.465 1.00 80.81 102 THR A O 1
ATOM 841 N N . SER A 1 103 ? -1.970 1.183 14.471 1.00 80.69 103 SER A N 1
ATOM 842 C CA . SER A 1 103 ? -1.064 0.160 13.952 1.00 80.69 103 SER A CA 1
ATOM 843 C C . SER A 1 103 ? -1.837 -1.128 13.672 1.00 80.69 103 SER A C 1
ATOM 845 O O . SER A 1 103 ? -2.220 -1.868 14.579 1.00 80.69 103 SER A O 1
ATOM 847 N N . ILE A 1 104 ? -2.084 -1.367 12.388 1.00 83.81 104 ILE A N 1
ATOM 848 C CA . ILE A 1 104 ? -2.879 -2.488 11.885 1.00 83.81 104 ILE A CA 1
ATOM 849 C C . ILE A 1 104 ? -1.983 -3.704 11.661 1.00 83.81 104 ILE A C 1
ATOM 851 O O . ILE A 1 104 ? -0.911 -3.589 11.064 1.00 83.81 104 ILE A O 1
ATOM 855 N N . ARG A 1 105 ? -2.446 -4.886 12.078 1.00 84.75 105 ARG A N 1
ATOM 856 C CA . ARG A 1 105 ? -1.810 -6.167 11.750 1.00 84.75 105 ARG A CA 1
ATOM 857 C C . ARG A 1 105 ? -2.642 -6.930 10.726 1.00 84.75 105 ARG A C 1
ATOM 859 O O . ARG A 1 105 ? -3.870 -6.935 10.779 1.00 84.75 105 ARG A O 1
ATOM 866 N N . SER A 1 106 ? -1.950 -7.553 9.776 1.00 85.56 106 SER A N 1
ATOM 867 C CA . SER A 1 106 ? -2.557 -8.492 8.828 1.00 85.56 106 SER A CA 1
ATOM 868 C C . SER A 1 106 ? -2.618 -9.880 9.455 1.00 85.56 106 SER A C 1
ATOM 870 O O . SER A 1 106 ? -1.763 -10.224 10.273 1.00 85.56 106 SER A O 1
ATOM 872 N N . PHE A 1 107 ? -3.610 -10.673 9.059 1.00 85.50 107 PHE A N 1
ATOM 873 C CA . PHE A 1 107 ? -3.617 -12.096 9.383 1.00 85.50 107 PHE A CA 1
ATOM 874 C C . PHE A 1 107 ? -2.412 -12.797 8.738 1.00 85.50 107 PHE A C 1
ATOM 876 O O . PHE A 1 107 ? -1.944 -12.338 7.692 1.00 85.50 107 PHE A O 1
ATOM 883 N N . PRO A 1 108 ? -1.899 -13.880 9.350 1.00 85.06 108 PRO A N 1
ATOM 884 C CA . PRO A 1 108 ? -0.894 -14.720 8.715 1.00 85.06 108 PRO A CA 1
ATOM 885 C C . PRO A 1 108 ? -1.391 -15.208 7.351 1.00 85.06 108 PRO A C 1
ATOM 887 O O . PRO A 1 108 ? -2.560 -15.576 7.215 1.00 85.06 108 PRO A O 1
ATOM 890 N N . ASP A 1 109 ? -0.511 -15.220 6.354 1.00 84.69 109 ASP A N 1
ATOM 891 C CA . ASP A 1 109 ? -0.821 -15.812 5.056 1.00 84.69 109 ASP A CA 1
ATOM 892 C C . ASP A 1 109 ? -0.770 -17.338 5.165 1.00 84.69 109 ASP A C 1
ATOM 894 O O . ASP A 1 109 ? 0.092 -17.899 5.844 1.00 84.69 109 ASP A O 1
ATOM 898 N N . THR A 1 110 ? -1.686 -18.023 4.483 1.00 88.19 110 THR A N 1
ATOM 899 C CA . THR A 1 110 ? -1.653 -19.486 4.417 1.00 88.19 110 THR A CA 1
ATOM 900 C C . THR A 1 110 ? -0.404 -19.941 3.651 1.00 88.19 110 THR A C 1
ATOM 902 O O . THR A 1 110 ? -0.202 -19.480 2.520 1.00 88.19 110 THR A O 1
ATOM 905 N N . PRO A 1 111 ? 0.417 -20.850 4.216 1.00 88.56 111 PRO A N 1
ATOM 906 C CA . PRO A 1 111 ? 1.577 -21.402 3.523 1.00 88.56 111 PRO A CA 1
ATOM 907 C C . PRO A 1 111 ? 1.191 -22.024 2.179 1.00 88.56 111 PRO A C 1
ATOM 909 O O . PRO A 1 111 ? 0.133 -22.646 2.037 1.00 88.56 111 PRO A O 1
ATOM 912 N N . LYS A 1 112 ? 2.045 -21.854 1.167 1.00 88.44 112 LYS A N 1
ATOM 913 C CA . LYS A 1 112 ? 1.782 -22.365 -0.183 1.00 88.44 112 LYS A CA 1
ATOM 914 C C . LYS A 1 112 ? 2.196 -23.823 -0.276 1.00 88.44 112 LYS A C 1
ATOM 916 O O . LYS A 1 112 ? 3.331 -24.166 0.029 1.00 88.44 112 LYS A O 1
ATOM 921 N N . THR A 1 113 ? 1.289 -24.670 -0.748 1.00 90.50 113 THR A N 1
ATOM 922 C CA . THR A 1 113 ? 1.601 -26.079 -0.992 1.00 90.50 113 THR A CA 1
ATOM 923 C C . THR A 1 113 ? 2.682 -26.202 -2.075 1.00 90.50 113 THR A C 1
ATOM 925 O O . THR A 1 113 ? 2.481 -25.658 -3.164 1.00 90.50 113 THR A O 1
ATOM 928 N N . PRO A 1 114 ? 3.794 -26.919 -1.823 1.00 89.00 114 PRO A N 1
ATOM 929 C CA . PRO A 1 114 ? 4.854 -27.092 -2.811 1.00 89.00 114 PRO A CA 1
ATOM 930 C C . PRO A 1 114 ? 4.376 -27.959 -3.988 1.00 89.00 114 PRO A C 1
ATOM 932 O O . PRO A 1 114 ? 3.856 -29.063 -3.793 1.00 89.00 114 PRO A O 1
ATOM 935 N N . ASP A 1 115 ? 4.568 -27.481 -5.222 1.00 90.19 115 ASP A N 1
ATOM 936 C CA . ASP A 1 115 ? 4.298 -28.250 -6.446 1.00 90.19 115 ASP A CA 1
ATOM 937 C C . ASP A 1 115 ? 5.555 -29.028 -6.851 1.00 90.19 115 ASP A C 1
ATOM 939 O O . ASP A 1 115 ? 6.611 -28.441 -7.075 1.00 90.19 115 ASP A O 1
ATOM 943 N N . ARG A 1 116 ? 5.444 -30.356 -7.014 1.00 87.31 116 ARG A N 1
ATOM 944 C CA . ARG A 1 116 ? 6.558 -31.225 -7.442 1.00 87.31 116 ARG A CA 1
ATOM 945 C C . ARG A 1 116 ? 7.245 -30.712 -8.708 1.00 87.31 116 ARG A C 1
ATOM 947 O O . ARG A 1 116 ? 8.443 -30.930 -8.857 1.00 87.31 116 ARG A O 1
ATOM 954 N N . LYS A 1 117 ? 6.503 -30.066 -9.615 1.00 89.00 117 LYS A N 1
ATOM 955 C CA . LYS A 1 117 ? 7.017 -29.554 -10.896 1.00 89.00 117 LYS A CA 1
ATOM 956 C C . LYS A 1 117 ? 8.003 -28.395 -10.752 1.00 89.00 117 LYS A C 1
ATOM 958 O O . LYS A 1 117 ? 8.697 -28.102 -11.720 1.00 89.00 117 LYS A O 1
ATOM 963 N N . GLU A 1 118 ? 8.042 -27.737 -9.597 1.00 87.12 118 GLU A N 1
ATOM 964 C CA . GLU A 1 118 ? 8.950 -26.618 -9.323 1.00 87.12 118 GLU A CA 1
ATOM 965 C C . GLU A 1 118 ? 10.333 -27.079 -8.837 1.00 87.12 118 GLU A C 1
ATOM 967 O O . GLU A 1 118 ? 11.244 -26.262 -8.742 1.00 87.12 118 GLU A O 1
ATOM 972 N N . PHE A 1 119 ? 10.510 -28.382 -8.586 1.00 86.69 119 PHE A N 1
ATOM 973 C CA . PHE A 1 119 ? 11.743 -28.956 -8.048 1.00 86.69 119 PHE A CA 1
ATOM 974 C C . PHE A 1 119 ? 12.382 -29.912 -9.054 1.00 86.69 119 PHE A C 1
ATOM 976 O O . PHE A 1 119 ? 11.713 -30.775 -9.628 1.00 86.69 119 PHE A O 1
ATOM 983 N N . GLU A 1 120 ? 13.692 -29.794 -9.253 1.00 83.81 120 GLU A N 1
ATOM 984 C CA . GLU A 1 120 ? 14.434 -30.698 -10.138 1.00 83.81 120 GLU A CA 1
ATOM 985 C C . GLU A 1 120 ? 14.712 -32.040 -9.449 1.00 83.81 120 GLU A C 1
ATOM 987 O O . GLU A 1 120 ? 14.617 -33.094 -10.081 1.00 83.81 120 GLU A O 1
ATOM 992 N N . ASP A 1 121 ? 14.954 -32.014 -8.137 1.00 90.25 121 ASP A N 1
ATOM 993 C CA . ASP A 1 121 ? 15.315 -33.182 -7.339 1.00 90.25 121 ASP A CA 1
ATOM 994 C C . ASP A 1 121 ? 14.202 -33.629 -6.372 1.00 90.25 121 ASP A C 1
ATOM 996 O O . ASP A 1 121 ? 13.430 -32.823 -5.847 1.00 90.25 121 ASP A O 1
ATOM 1000 N N . ASP A 1 122 ? 14.106 -34.942 -6.137 1.00 87.31 122 ASP A N 1
ATOM 1001 C CA . ASP A 1 122 ? 13.114 -35.516 -5.215 1.00 87.31 122 ASP A CA 1
ATOM 1002 C C . ASP A 1 122 ? 13.428 -35.184 -3.745 1.00 87.31 122 ASP A C 1
ATOM 1004 O O . ASP A 1 122 ? 12.506 -35.051 -2.942 1.00 87.31 122 ASP A O 1
ATOM 1008 N N . THR A 1 123 ? 14.703 -35.024 -3.368 1.00 88.06 123 THR A N 1
ATOM 1009 C CA . THR A 1 123 ? 15.076 -34.727 -1.972 1.00 88.06 123 THR A CA 1
ATOM 1010 C C . THR A 1 123 ? 14.788 -33.275 -1.596 1.00 88.06 123 THR A C 1
ATOM 1012 O O . THR A 1 123 ? 14.332 -33.008 -0.482 1.00 88.06 123 THR A O 1
ATOM 1015 N N . GLU A 1 124 ? 14.959 -32.346 -2.541 1.00 88.50 124 GLU A N 1
ATOM 1016 C CA . GLU A 1 124 ? 14.553 -30.943 -2.386 1.00 88.50 124 GLU A CA 1
ATOM 1017 C C . GLU A 1 124 ? 13.034 -30.824 -2.226 1.00 88.50 124 GLU A C 1
ATOM 1019 O O . GLU A 1 124 ? 12.561 -30.095 -1.356 1.00 88.50 124 GLU A O 1
ATOM 1024 N N . TYR A 1 125 ? 12.265 -31.598 -2.999 1.00 90.31 125 TYR A N 1
ATOM 1025 C CA . TYR A 1 125 ? 10.807 -31.619 -2.883 1.00 90.31 125 TYR A CA 1
ATOM 1026 C C . TY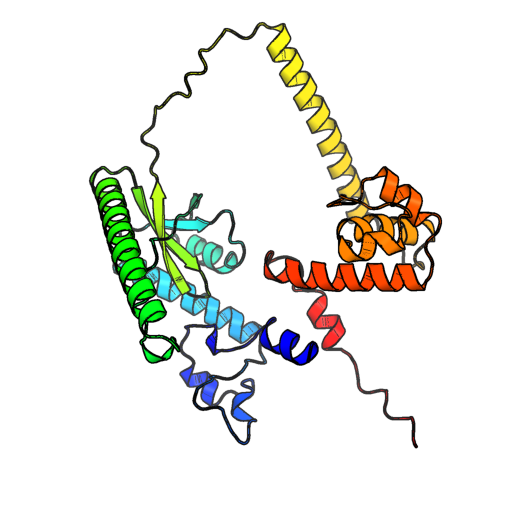R A 1 125 ? 10.324 -32.155 -1.529 1.00 90.31 125 TYR A C 1
ATOM 1028 O O . TYR A 1 125 ? 9.419 -31.576 -0.929 1.00 90.31 125 TYR A O 1
ATOM 1036 N N . GLU A 1 126 ? 10.910 -33.246 -1.028 1.00 89.62 126 GLU A N 1
ATOM 1037 C CA . GLU A 1 126 ? 10.538 -33.771 0.292 1.00 89.62 126 GLU A CA 1
ATOM 1038 C C . GLU A 1 126 ? 10.943 -32.810 1.420 1.00 89.62 126 GLU A C 1
ATOM 1040 O O . GLU A 1 126 ? 10.148 -32.588 2.330 1.00 89.62 126 GLU A O 1
ATOM 1045 N N . THR A 1 127 ? 12.092 -32.134 1.306 1.00 90.12 127 THR A N 1
ATOM 1046 C CA . THR A 1 127 ? 12.482 -31.072 2.254 1.00 90.12 127 THR A CA 1
ATOM 1047 C C . THR A 1 127 ? 11.475 -29.917 2.244 1.00 90.12 127 THR A C 1
ATOM 1049 O O . THR A 1 127 ? 11.004 -29.505 3.300 1.00 90.12 127 THR A O 1
ATOM 1052 N N . ALA A 1 128 ? 11.063 -29.445 1.062 1.00 89.25 128 ALA A N 1
ATOM 1053 C CA . ALA A 1 128 ? 10.067 -28.380 0.932 1.00 89.25 128 ALA A CA 1
ATOM 1054 C C . ALA A 1 128 ? 8.686 -28.782 1.485 1.00 89.25 128 ALA A C 1
ATOM 1056 O O . ALA A 1 128 ? 7.939 -27.938 1.981 1.00 89.25 128 ALA A O 1
ATOM 1057 N N . LYS A 1 129 ? 8.324 -30.070 1.427 1.00 92.19 129 LYS A N 1
ATOM 1058 C CA . LYS A 1 129 ? 7.099 -30.579 2.065 1.00 92.19 129 LYS A CA 1
ATOM 1059 C C . LYS A 1 129 ? 7.211 -30.590 3.579 1.00 92.19 129 LYS A C 1
ATOM 1061 O O . LYS A 1 129 ? 6.246 -30.210 4.237 1.00 92.19 129 LYS A O 1
ATOM 1066 N N . ASP A 1 130 ? 8.347 -31.019 4.116 1.00 90.44 130 ASP A N 1
ATOM 1067 C CA . ASP A 1 130 ? 8.588 -31.014 5.559 1.00 90.44 130 ASP A CA 1
ATOM 1068 C C . ASP A 1 130 ? 8.555 -29.579 6.113 1.00 90.44 130 ASP A C 1
ATOM 1070 O O . ASP A 1 130 ? 7.880 -29.323 7.113 1.00 90.44 130 ASP A O 1
ATOM 1074 N N . GLU A 1 131 ? 9.182 -28.625 5.414 1.00 91.06 131 GLU A N 1
ATOM 1075 C CA . GLU A 1 131 ? 9.092 -27.190 5.721 1.00 91.06 131 GLU A CA 1
ATOM 1076 C C . GLU A 1 131 ? 7.643 -26.692 5.661 1.00 91.06 131 GLU A C 1
ATOM 1078 O O . GLU A 1 131 ? 7.162 -26.105 6.628 1.00 91.06 131 GLU A O 1
ATOM 1083 N N . TYR A 1 132 ? 6.904 -27.010 4.593 1.00 91.44 132 TYR A N 1
ATOM 1084 C CA . TYR A 1 132 ? 5.488 -26.653 4.461 1.00 91.44 132 TYR A CA 1
ATOM 1085 C C . TYR A 1 132 ? 4.632 -27.172 5.625 1.00 91.44 132 TYR A C 1
ATOM 1087 O O . TYR A 1 132 ? 3.777 -26.444 6.130 1.00 91.44 132 TYR A O 1
ATOM 1095 N N . TYR A 1 133 ? 4.834 -28.413 6.081 1.00 90.62 133 TYR A N 1
ATOM 1096 C CA . TYR A 1 133 ? 4.084 -28.945 7.222 1.00 90.62 133 TYR A CA 1
ATOM 1097 C C . TYR A 1 133 ? 4.436 -28.234 8.530 1.00 90.62 133 TYR A C 1
ATOM 1099 O O . TYR A 1 133 ? 3.542 -28.006 9.349 1.00 90.62 133 TYR A O 1
ATOM 1107 N N . SER A 1 134 ? 5.705 -27.860 8.718 1.00 90.31 134 SER A N 1
ATOM 1108 C CA . SER A 1 134 ? 6.128 -27.051 9.863 1.00 90.31 134 SER A CA 1
ATOM 1109 C C . SER A 1 134 ? 5.495 -25.658 9.823 1.00 90.31 134 SER A C 1
ATOM 1111 O O . SER A 1 134 ? 4.869 -25.244 10.795 1.00 90.31 134 SER A O 1
ATOM 1113 N N . GLU A 1 135 ? 5.574 -24.966 8.684 1.00 90.56 135 GLU A N 1
ATOM 1114 C CA . GLU A 1 135 ? 4.955 -23.650 8.494 1.00 90.56 135 GLU A CA 1
ATOM 1115 C C . GLU A 1 135 ? 3.435 -23.703 8.674 1.00 90.56 135 GLU A C 1
ATOM 1117 O O . GLU A 1 135 ? 2.839 -22.781 9.229 1.00 90.56 135 GLU A O 1
ATOM 1122 N N . MET A 1 136 ? 2.790 -24.790 8.244 1.00 90.31 136 MET A N 1
ATOM 1123 C CA . MET A 1 136 ? 1.354 -24.988 8.434 1.00 90.31 136 MET A CA 1
ATOM 1124 C C . MET A 1 136 ? 0.994 -25.170 9.913 1.00 90.31 136 MET A C 1
ATOM 1126 O O . MET A 1 136 ? -0.020 -24.640 10.369 1.00 90.31 136 MET A O 1
ATOM 1130 N N . ALA A 1 137 ? 1.823 -25.879 10.684 1.00 90.00 137 ALA A N 1
ATOM 1131 C CA . ALA A 1 137 ? 1.637 -26.000 12.127 1.00 90.00 137 ALA A CA 1
ATOM 1132 C C . ALA A 1 137 ? 1.782 -24.638 12.830 1.00 90.00 137 ALA A C 1
ATOM 1134 O O . ALA A 1 137 ? 0.942 -24.285 13.663 1.00 90.00 137 ALA A O 1
ATOM 1135 N N . ASP A 1 138 ? 2.786 -23.846 12.446 1.00 89.25 138 ASP A N 1
ATOM 1136 C CA . ASP A 1 138 ? 2.986 -22.487 12.959 1.00 89.25 138 ASP A CA 1
ATOM 1137 C C . ASP A 1 138 ? 1.834 -21.553 12.565 1.00 89.25 138 ASP A C 1
ATOM 1139 O O . ASP A 1 138 ? 1.361 -20.764 13.386 1.00 89.25 138 ASP A O 1
ATOM 1143 N N . PHE A 1 139 ? 1.332 -21.661 11.333 1.00 91.00 139 PHE A N 1
ATOM 1144 C CA . PHE A 1 139 ? 0.164 -20.925 10.853 1.00 91.00 139 PHE A CA 1
ATOM 1145 C C . PHE A 1 139 ? -1.075 -21.215 11.709 1.00 91.00 139 PHE A C 1
ATOM 1147 O O . PHE A 1 139 ? -1.722 -20.275 12.175 1.00 91.00 139 PHE A O 1
ATOM 1154 N N . HIS A 1 140 ? -1.381 -22.492 11.963 1.00 90.19 140 HIS A N 1
ATOM 1155 C CA . HIS A 1 140 ? -2.513 -22.881 12.807 1.00 90.19 140 HIS A CA 1
ATOM 1156 C C . HIS A 1 140 ? -2.353 -22.375 14.242 1.00 90.19 140 HIS A C 1
ATOM 1158 O O . HIS A 1 140 ? -3.264 -21.740 14.763 1.00 90.19 140 HIS A O 1
ATOM 1164 N N . SER A 1 141 ? -1.172 -22.554 14.839 1.00 90.81 141 SER A N 1
ATOM 1165 C CA . SER A 1 141 ? -0.864 -22.040 16.179 1.00 90.81 141 SER A CA 1
ATOM 1166 C C . SER A 1 141 ? -1.043 -20.519 16.272 1.00 90.81 141 SER A C 1
ATOM 1168 O O . SER A 1 141 ? -1.668 -20.003 17.199 1.00 90.81 141 SER A O 1
ATOM 1170 N N . ASN A 1 142 ? -0.545 -19.770 15.285 1.00 88.75 142 ASN A N 1
ATOM 1171 C CA . ASN A 1 142 ? -0.715 -18.319 15.229 1.00 88.75 142 ASN A CA 1
ATOM 1172 C C . ASN A 1 142 ? -2.185 -17.915 15.070 1.00 88.75 142 ASN A C 1
ATOM 1174 O O . ASN A 1 142 ? -2.618 -16.956 15.710 1.00 88.75 142 ASN A O 1
ATOM 1178 N N . MET A 1 143 ? -2.954 -18.636 14.252 1.00 90.50 143 MET A N 1
ATOM 1179 C CA . MET A 1 143 ? -4.378 -18.364 14.066 1.00 90.50 143 MET A CA 1
ATOM 1180 C C . MET A 1 143 ? -5.171 -18.621 15.352 1.00 90.50 143 MET A C 1
ATOM 1182 O O . MET A 1 143 ? -5.933 -17.749 15.768 1.00 90.50 143 MET A O 1
ATOM 1186 N N . ASP A 1 144 ? -4.917 -19.742 16.031 1.00 90.31 144 ASP A N 1
ATOM 1187 C CA . ASP A 1 144 ? -5.552 -20.091 17.307 1.00 90.31 144 ASP A CA 1
ATOM 1188 C C . ASP A 1 144 ? -5.260 -19.026 18.377 1.00 90.31 144 ASP A C 1
ATOM 1190 O O . ASP A 1 144 ? -6.160 -18.581 19.092 1.00 90.31 144 ASP A O 1
ATOM 1194 N N . ASN A 1 145 ? -4.014 -18.542 18.444 1.00 89.38 145 ASN A N 1
ATOM 1195 C CA . ASN A 1 145 ? -3.629 -17.454 19.345 1.00 89.38 145 ASN A CA 1
ATOM 1196 C C . ASN A 1 145 ? -4.398 -16.156 19.045 1.00 89.38 145 ASN A C 1
ATOM 1198 O O . ASN A 1 145 ? -4.851 -15.473 19.965 1.00 89.38 145 ASN A O 1
ATOM 1202 N N . ILE A 1 146 ? -4.568 -15.805 17.768 1.00 89.00 146 ILE A N 1
ATOM 1203 C CA . ILE A 1 146 ? -5.322 -14.613 17.359 1.00 89.00 146 ILE A CA 1
ATOM 1204 C C . ILE A 1 146 ? -6.815 -14.773 17.700 1.00 89.00 146 ILE A C 1
ATOM 1206 O O . ILE A 1 146 ? -7.430 -13.842 18.225 1.00 89.00 146 ILE A O 1
ATOM 1210 N N . GLU A 1 147 ? -7.404 -15.947 17.467 1.00 89.31 147 GLU A N 1
ATOM 1211 C CA . GLU A 1 147 ? -8.795 -16.241 17.840 1.00 89.31 147 GLU A CA 1
ATOM 1212 C C . GLU A 1 147 ? -9.024 -16.218 19.352 1.00 89.31 147 GLU A C 1
ATOM 1214 O O . GLU A 1 147 ? -10.035 -15.682 19.825 1.00 89.31 147 GLU A O 1
ATOM 1219 N N . GLN A 1 148 ? -8.064 -16.718 20.128 1.00 89.75 148 GLN A N 1
ATOM 1220 C CA . GLN A 1 148 ? -8.078 -16.591 21.578 1.00 89.75 148 GLN A CA 1
ATOM 1221 C C . GLN A 1 148 ? -8.055 -15.115 21.998 1.00 89.75 148 GLN A C 1
ATOM 1223 O O . GLN A 1 148 ? -8.845 -14.711 22.848 1.00 89.75 148 GLN A O 1
ATOM 1228 N N . MET A 1 149 ? -7.226 -14.277 21.368 1.00 88.25 149 MET A N 1
ATOM 1229 C CA . MET A 1 149 ? -7.181 -12.839 21.662 1.00 88.25 149 MET A CA 1
ATOM 1230 C C . MET A 1 149 ? -8.496 -12.118 21.335 1.00 88.25 149 MET A C 1
ATOM 1232 O O . MET A 1 149 ? -8.879 -11.207 22.073 1.00 88.25 149 MET A O 1
ATOM 1236 N N . PHE A 1 150 ? -9.215 -12.527 20.282 1.00 89.00 150 PHE A N 1
ATOM 1237 C CA . PHE A 1 150 ? -10.573 -12.032 20.023 1.00 89.00 150 PHE A CA 1
ATOM 1238 C C . PHE A 1 150 ? -11.557 -12.481 21.106 1.00 89.00 150 PHE A C 1
ATOM 1240 O O . PHE A 1 150 ? -12.329 -11.666 21.606 1.00 89.00 150 PHE A O 1
ATOM 1247 N N . SER A 1 151 ? -11.497 -13.753 21.510 1.00 86.44 151 SER A N 1
ATOM 1248 C CA . SER A 1 151 ? -12.366 -14.320 22.553 1.00 86.44 151 SER A CA 1
ATOM 1249 C C . SER A 1 151 ? -12.147 -13.659 23.919 1.00 86.44 151 SER A C 1
ATOM 1251 O O . SER A 1 151 ? -13.090 -13.465 24.682 1.00 86.44 151 SER A O 1
ATOM 1253 N N . GLU A 1 152 ? -10.906 -13.271 24.214 1.00 87.94 152 GLU A N 1
ATOM 1254 C CA . GLU A 1 152 ? -10.516 -12.545 25.426 1.00 87.94 152 GLU A CA 1
ATOM 1255 C C . GLU A 1 152 ? -10.795 -11.033 25.352 1.00 87.94 152 GLU A C 1
ATOM 1257 O O . GLU A 1 152 ? -10.571 -10.323 26.333 1.00 87.94 152 GLU A O 1
ATOM 1262 N N . GLY A 1 153 ? -11.257 -10.515 24.207 1.00 83.88 153 GLY A N 1
ATOM 1263 C CA . GLY A 1 153 ? -11.503 -9.084 24.000 1.00 83.88 153 GLY A CA 1
ATOM 1264 C C . GLY A 1 153 ? -10.232 -8.225 23.959 1.00 83.88 153 GLY A C 1
ATOM 1265 O O . GLY A 1 153 ? -10.308 -7.009 24.124 1.00 83.88 153 GLY A O 1
ATOM 1266 N N . LYS A 1 154 ? -9.061 -8.840 23.748 1.00 87.06 154 LYS A N 1
ATOM 1267 C CA . LYS A 1 154 ? -7.753 -8.164 23.632 1.00 87.06 154 LYS A CA 1
ATOM 1268 C C . LYS A 1 154 ? -7.441 -7.710 22.210 1.00 87.06 154 LYS A C 1
ATOM 1270 O O . LYS A 1 154 ? -6.485 -6.970 21.995 1.00 87.06 154 LYS A O 1
ATOM 1275 N N . ALA A 1 155 ? -8.211 -8.161 21.228 1.00 87.50 155 ALA A N 1
ATOM 1276 C CA . ALA A 1 155 ? -8.093 -7.741 19.842 1.00 87.50 155 ALA A CA 1
ATOM 1277 C C . ALA A 1 155 ? -9.475 -7.469 19.244 1.00 87.50 155 ALA A C 1
ATOM 1279 O O . ALA A 1 155 ? -10.474 -8.033 19.689 1.00 87.50 155 ALA A O 1
ATOM 1280 N N . LYS A 1 156 ? -9.524 -6.622 18.215 1.00 89.50 156 LYS A N 1
ATOM 1281 C CA . LYS A 1 156 ? -10.724 -6.357 17.417 1.00 89.50 156 LYS A CA 1
ATOM 1282 C C . LYS A 1 156 ? -10.405 -6.473 15.931 1.00 89.50 156 LYS A C 1
ATOM 1284 O O . LYS A 1 156 ? -9.313 -6.096 15.502 1.00 89.50 156 LYS A O 1
ATOM 1289 N N . ARG A 1 157 ? -11.345 -7.028 15.162 1.00 90.56 157 ARG A N 1
ATOM 1290 C CA . ARG A 1 157 ? -11.266 -7.074 13.697 1.00 90.56 157 ARG A CA 1
ATOM 1291 C C . ARG A 1 157 ? -11.578 -5.703 13.123 1.00 90.56 157 ARG A C 1
ATOM 1293 O O . ARG A 1 157 ? -12.461 -5.006 13.618 1.00 90.56 157 ARG A O 1
ATOM 1300 N N . ILE A 1 158 ? -10.860 -5.346 12.073 1.00 91.19 158 ILE A N 1
ATOM 1301 C CA . ILE A 1 158 ? -10.989 -4.050 11.414 1.00 91.19 158 ILE A CA 1
ATOM 1302 C C . ILE A 1 158 ? -10.894 -4.209 9.899 1.00 91.19 158 ILE A C 1
ATOM 1304 O O . ILE A 1 158 ? -10.303 -5.173 9.404 1.00 91.19 158 ILE A O 1
ATOM 1308 N N . VAL A 1 159 ? -11.432 -3.244 9.163 1.00 91.50 159 VAL A N 1
ATOM 1309 C CA . VAL A 1 159 ? -11.253 -3.119 7.714 1.00 91.50 159 VAL A CA 1
ATOM 1310 C C . VAL A 1 159 ? -10.241 -2.023 7.422 1.00 91.50 159 VAL A C 1
ATOM 1312 O O . VAL A 1 159 ? -10.308 -0.922 7.966 1.00 91.50 159 VAL A O 1
ATOM 1315 N N . THR A 1 160 ? -9.315 -2.321 6.519 1.00 90.38 160 THR A N 1
ATOM 1316 C CA . THR A 1 160 ? -8.375 -1.361 5.941 1.00 90.38 160 THR A CA 1
ATOM 1317 C C . THR A 1 160 ? -8.251 -1.593 4.436 1.00 90.38 160 THR A C 1
ATOM 1319 O O . THR A 1 160 ? -8.887 -2.493 3.892 1.00 90.38 160 THR A O 1
ATOM 1322 N N . PHE A 1 161 ? -7.437 -0.803 3.739 1.00 88.50 161 PHE A N 1
ATOM 1323 C CA . PHE A 1 161 ? -7.232 -0.937 2.295 1.00 88.50 161 PHE A CA 1
ATOM 1324 C C . PHE A 1 161 ? -5.795 -1.338 1.965 1.00 88.50 161 PHE A C 1
ATOM 1326 O O . PHE A 1 161 ? -4.838 -0.737 2.454 1.00 88.50 161 PHE A O 1
ATOM 1333 N N . ARG A 1 162 ? -5.636 -2.351 1.108 1.00 83.62 162 ARG A N 1
ATOM 1334 C CA . ARG A 1 162 ? -4.340 -2.856 0.638 1.00 83.62 162 ARG A CA 1
ATOM 1335 C C . ARG A 1 162 ? -4.483 -3.406 -0.782 1.00 83.62 162 ARG A C 1
ATOM 1337 O O . ARG A 1 162 ? -5.497 -4.009 -1.109 1.00 83.62 162 ARG A O 1
ATOM 1344 N N . ASP A 1 163 ? -3.473 -3.193 -1.625 1.00 81.25 163 ASP A N 1
ATOM 1345 C CA . ASP A 1 163 ? -3.420 -3.721 -2.999 1.00 81.25 163 ASP A CA 1
ATOM 1346 C C . ASP A 1 163 ? -4.701 -3.466 -3.832 1.00 81.25 163 ASP A C 1
ATOM 1348 O O . ASP A 1 163 ? -5.200 -4.360 -4.518 1.00 81.25 163 ASP A O 1
ATOM 1352 N N . ASN A 1 164 ? -5.253 -2.242 -3.759 1.00 83.38 164 ASN A N 1
ATOM 1353 C CA . ASN A 1 164 ? -6.514 -1.835 -4.406 1.00 83.38 164 ASN A CA 1
ATOM 1354 C C . ASN A 1 164 ? -7.726 -2.719 -4.051 1.00 83.38 164 ASN A C 1
ATOM 1356 O O . ASN A 1 164 ? -8.621 -2.931 -4.875 1.00 83.38 164 ASN A O 1
ATOM 1360 N N . ALA A 1 165 ? -7.767 -3.232 -2.823 1.00 86.56 165 ALA A N 1
ATOM 1361 C CA . ALA A 1 165 ? -8.895 -3.972 -2.276 1.00 86.56 165 ALA A CA 1
ATOM 1362 C C . ALA A 1 165 ? -9.086 -3.662 -0.780 1.00 86.56 165 ALA A C 1
ATOM 1364 O O . ALA A 1 165 ? -8.122 -3.303 -0.095 1.00 86.56 165 ALA A O 1
ATOM 1365 N N . PRO A 1 166 ? -10.308 -3.808 -0.239 1.00 88.44 166 PRO A N 1
ATOM 1366 C CA . PRO A 1 166 ? -10.477 -3.877 1.204 1.00 88.44 166 PRO A CA 1
ATOM 1367 C C . PRO A 1 166 ? -9.843 -5.167 1.743 1.00 88.44 166 PRO A C 1
ATOM 1369 O O . PRO A 1 166 ? -9.958 -6.239 1.146 1.00 88.44 166 PRO A O 1
ATOM 1372 N N . ALA A 1 167 ? -9.170 -5.052 2.880 1.00 88.25 167 ALA A N 1
ATOM 1373 C CA . ALA A 1 167 ? -8.506 -6.131 3.587 1.00 88.25 167 ALA A CA 1
ATOM 1374 C C . ALA A 1 167 ? -8.955 -6.127 5.050 1.00 88.25 167 ALA A C 1
ATOM 1376 O O . ALA A 1 167 ? -8.978 -5.080 5.701 1.00 88.25 167 ALA A O 1
ATOM 1377 N N . ILE A 1 168 ? -9.297 -7.306 5.565 1.00 89.06 168 ILE A N 1
ATOM 1378 C CA . ILE A 1 168 ? -9.636 -7.484 6.976 1.00 89.06 168 ILE A CA 1
ATOM 1379 C C . ILE A 1 168 ? -8.339 -7.734 7.743 1.00 89.06 168 ILE A C 1
ATOM 1381 O O . ILE A 1 168 ? -7.549 -8.610 7.393 1.00 89.06 168 ILE A O 1
ATOM 1385 N N . GLY A 1 169 ? -8.122 -6.944 8.784 1.00 88.44 169 GLY A N 1
ATOM 1386 C CA . GLY A 1 169 ? -7.001 -7.070 9.703 1.00 88.44 169 GLY A CA 1
ATOM 1387 C C . GLY A 1 169 ? -7.482 -7.058 11.144 1.00 88.44 169 GLY A C 1
ATOM 1388 O O . GLY A 1 169 ? -8.669 -7.241 11.432 1.00 88.44 169 GLY A O 1
ATOM 1389 N N . TYR A 1 170 ? -6.551 -6.827 12.059 1.00 88.81 170 TYR A N 1
ATOM 1390 C CA . TYR A 1 170 ? -6.870 -6.719 13.473 1.00 88.81 170 TYR A CA 1
ATOM 1391 C C . TYR A 1 170 ? -5.965 -5.733 14.205 1.00 88.81 170 TYR A C 1
ATOM 1393 O O . TYR A 1 170 ? -4.847 -5.430 13.778 1.00 88.81 170 TYR A O 1
ATOM 1401 N N . VAL A 1 171 ? -6.482 -5.228 15.323 1.00 88.75 171 VAL A N 1
ATOM 1402 C CA . VAL A 1 171 ? -5.813 -4.278 16.217 1.00 88.75 171 VAL A CA 1
ATOM 1403 C C . VAL A 1 171 ? -5.896 -4.821 17.632 1.00 88.75 171 VAL A C 1
ATOM 1405 O O . VAL A 1 171 ? -6.918 -5.387 18.021 1.00 88.75 171 VAL A O 1
ATOM 1408 N N . TYR A 1 172 ? -4.829 -4.646 18.410 1.00 84.12 172 TYR A N 1
ATOM 1409 C CA . TYR A 1 172 ? -4.866 -4.954 19.833 1.00 84.12 172 TYR A CA 1
ATOM 1410 C C . TYR A 1 172 ? -5.607 -3.859 20.588 1.00 84.12 172 TYR A C 1
ATOM 1412 O O . TYR A 1 172 ? -5.230 -2.689 20.545 1.00 84.12 172 TYR A O 1
ATOM 1420 N N . LEU A 1 173 ? -6.645 -4.263 21.306 1.00 79.88 173 LEU A N 1
ATOM 1421 C CA . LEU A 1 173 ? -7.279 -3.443 22.316 1.00 79.88 173 LEU A CA 1
ATOM 1422 C C . LEU A 1 173 ? -6.393 -3.544 23.552 1.00 79.88 173 LEU A C 1
ATOM 1424 O O . LEU A 1 173 ? -6.359 -4.575 24.224 1.00 79.88 173 LEU A O 1
ATOM 1428 N N . THR A 1 174 ? -5.622 -2.501 23.837 1.00 62.69 174 THR A N 1
ATOM 1429 C CA . THR A 1 174 ? -4.878 -2.420 25.090 1.00 62.69 174 THR A CA 1
ATOM 1430 C C . THR A 1 174 ? -5.880 -2.536 26.238 1.00 62.69 174 THR A C 1
ATOM 1432 O O . THR A 1 174 ? -6.648 -1.613 26.505 1.00 62.69 174 THR A O 1
ATOM 1435 N N . THR A 1 175 ? -5.884 -3.666 26.947 1.00 44.59 175 THR A N 1
ATOM 1436 C CA . THR A 1 175 ? -6.451 -3.723 28.294 1.00 44.59 175 THR A CA 1
ATOM 1437 C C . THR A 1 175 ? -5.639 -2.740 29.126 1.00 44.59 175 THR A C 1
ATOM 1439 O O . THR A 1 175 ? -4.459 -2.974 29.382 1.00 44.59 175 THR A O 1
ATOM 1442 N N . ASN A 1 176 ? -6.220 -1.584 29.447 1.00 45.66 176 ASN A N 1
ATOM 1443 C CA . ASN A 1 176 ? -5.549 -0.549 30.229 1.00 45.66 176 ASN A CA 1
ATOM 1444 C C . ASN A 1 176 ? -4.894 -1.143 31.493 1.00 45.66 176 ASN A C 1
ATOM 1446 O O . ASN A 1 176 ? -5.505 -1.963 32.169 1.00 45.66 176 ASN A O 1
ATOM 1450 N N . SER A 1 177 ? -3.700 -0.637 31.824 1.00 39.25 177 SER A N 1
ATOM 1451 C CA . SER A 1 177 ? -2.886 -0.915 33.021 1.00 39.25 177 SER A CA 1
ATOM 1452 C C . SER A 1 177 ? -1.954 -2.137 32.992 1.00 39.25 177 SER A C 1
ATOM 1454 O O . SER A 1 177 ? -1.999 -2.996 33.866 1.00 39.25 177 SER A O 1
ATOM 1456 N N . GLU A 1 178 ? -0.966 -2.117 32.106 1.00 35.62 178 GLU A N 1
ATOM 1457 C CA . GLU A 1 178 ? 0.398 -2.372 32.568 1.00 35.62 178 GLU A CA 1
ATOM 1458 C C . GLU A 1 178 ? 1.133 -1.046 32.492 1.00 35.62 178 GLU A C 1
ATOM 1460 O O . GLU A 1 178 ? 1.671 -0.627 31.470 1.00 35.62 178 GLU A O 1
ATOM 1465 N N . THR A 1 179 ? 1.085 -0.339 33.620 1.00 32.28 179 THR A N 1
ATOM 1466 C CA . THR A 1 179 ? 2.215 0.452 34.075 1.00 32.28 179 THR A CA 1
ATOM 1467 C C . THR A 1 179 ? 3.494 -0.209 33.576 1.00 32.28 179 THR A C 1
ATOM 1469 O O . THR A 1 179 ? 3.919 -1.234 34.112 1.00 32.28 179 THR A O 1
ATOM 1472 N N . THR A 1 180 ? 4.149 0.412 32.595 1.00 31.16 180 THR A N 1
ATOM 1473 C CA . THR A 1 180 ? 5.599 0.501 32.637 1.00 31.16 180 THR A CA 1
ATOM 1474 C C . THR A 1 180 ? 5.919 0.976 34.041 1.00 31.16 180 THR A C 1
ATOM 1476 O O . THR A 1 180 ? 5.846 2.168 34.335 1.00 31.16 180 THR A O 1
ATOM 1479 N N . GLY A 1 181 ? 6.208 0.024 34.924 1.00 34.53 181 GLY A N 1
ATOM 1480 C CA . GLY A 1 181 ? 6.863 0.244 36.193 1.00 34.53 181 GLY A CA 1
ATOM 1481 C C . GLY A 1 181 ? 8.274 0.739 35.914 1.00 34.53 181 GLY A C 1
ATOM 1482 O O . GLY A 1 181 ? 9.248 0.090 36.262 1.00 34.53 181 GLY A O 1
ATOM 1483 N N . LYS A 1 182 ? 8.400 1.918 35.298 1.00 36.97 182 LYS A N 1
ATOM 1484 C CA . LYS A 1 182 ? 9.333 2.876 35.848 1.00 36.97 182 LYS A CA 1
ATOM 1485 C C . LYS A 1 182 ? 8.672 3.282 37.143 1.00 36.97 182 LYS A C 1
ATOM 1487 O O . LYS A 1 182 ? 7.685 4.012 37.134 1.00 36.97 182 LYS A O 1
ATOM 1492 N N . ALA A 1 183 ? 9.190 2.724 38.233 1.00 35.38 183 ALA A N 1
ATOM 1493 C CA . ALA A 1 183 ? 9.104 3.386 39.513 1.00 35.38 183 ALA A CA 1
ATOM 1494 C C . ALA A 1 183 ? 9.232 4.887 39.237 1.00 35.38 183 ALA A C 1
ATOM 1496 O O . ALA A 1 183 ? 10.183 5.317 38.574 1.00 35.38 183 ALA A O 1
ATOM 1497 N N . GLU A 1 184 ? 8.237 5.658 39.661 1.00 38.69 184 GLU A N 1
ATOM 1498 C CA . GLU A 1 184 ? 8.423 7.076 39.901 1.00 38.69 184 GLU A CA 1
ATOM 1499 C C . GLU A 1 184 ? 9.483 7.181 41.004 1.00 38.69 184 GLU A C 1
ATOM 1501 O O . GLU A 1 184 ? 9.196 7.432 42.170 1.00 38.69 184 GLU A O 1
ATOM 1506 N N . GLU A 1 185 ? 10.745 6.952 40.636 1.00 47.22 185 GLU A N 1
ATOM 1507 C CA . GLU A 1 185 ? 11.835 7.679 41.237 1.00 47.22 185 GLU A CA 1
ATOM 1508 C C . GLU A 1 185 ? 11.471 9.130 40.986 1.00 47.22 185 GLU A C 1
ATOM 1510 O O . GLU A 1 185 ? 11.405 9.603 39.848 1.00 47.22 185 GLU A O 1
ATOM 1515 N N . THR A 1 186 ? 11.081 9.786 42.070 1.00 48.50 186 THR A N 1
ATOM 1516 C CA . THR A 1 186 ? 10.804 11.206 42.147 1.00 48.50 186 THR A CA 1
ATOM 1517 C C . THR A 1 186 ? 11.985 11.954 41.541 1.00 48.50 186 THR A C 1
ATOM 1519 O O . THR A 1 186 ? 12.948 12.260 42.242 1.00 48.50 186 THR A O 1
ATOM 1522 N N . ALA A 1 187 ? 11.922 12.201 40.230 1.00 53.22 187 ALA A N 1
ATOM 1523 C CA . ALA A 1 187 ? 12.942 12.932 39.503 1.00 53.22 187 ALA A CA 1
ATOM 1524 C C . ALA A 1 187 ? 13.130 14.268 40.211 1.00 53.22 187 ALA A C 1
ATOM 1526 O O . ALA A 1 187 ? 12.155 14.995 40.464 1.00 53.22 187 ALA A O 1
ATOM 1527 N N . THR A 1 188 ? 14.372 14.556 40.575 1.00 64.56 188 THR A N 1
ATOM 1528 C CA . THR A 1 188 ? 14.706 15.774 41.304 1.00 64.56 188 THR A CA 1
ATOM 1529 C C . THR A 1 188 ? 14.288 16.997 40.474 1.00 64.56 188 THR A C 1
ATOM 1531 O O . THR A 1 188 ? 14.228 16.927 39.241 1.00 64.56 188 THR A O 1
ATOM 1534 N N . PRO A 1 189 ? 13.982 18.150 41.098 1.00 68.12 189 PRO A N 1
ATOM 1535 C CA . PRO A 1 189 ? 13.635 19.367 40.361 1.00 68.12 189 PRO A CA 1
ATOM 1536 C C . PRO A 1 189 ? 14.662 19.742 39.275 1.00 68.12 189 PRO A C 1
ATOM 1538 O O . PRO A 1 189 ? 14.278 20.276 38.239 1.00 68.12 189 PRO A O 1
ATOM 1541 N N . ALA A 1 190 ? 15.940 19.396 39.474 1.00 69.31 190 ALA A N 1
ATOM 1542 C CA . ALA A 1 190 ? 17.015 19.593 38.504 1.00 69.31 190 ALA A CA 1
ATOM 1543 C C . ALA A 1 190 ? 16.859 18.720 37.242 1.00 69.31 190 ALA A C 1
ATOM 1545 O O . ALA A 1 190 ? 16.930 19.237 36.133 1.00 69.31 190 ALA A O 1
ATOM 1546 N N . GLU A 1 191 ? 16.542 17.430 37.377 1.00 70.12 191 GLU A N 1
ATOM 1547 C CA . GLU A 1 191 ? 16.369 16.522 36.227 1.00 70.12 191 GLU A CA 1
ATOM 1548 C C . GLU A 1 191 ? 15.129 16.860 35.385 1.00 70.12 191 GLU A C 1
ATOM 1550 O O . GLU A 1 191 ? 15.103 16.630 34.173 1.00 70.12 191 GLU A O 1
ATOM 1555 N N . LYS A 1 192 ? 14.084 17.425 36.008 1.00 72.12 192 LYS A N 1
ATOM 1556 C CA . LYS A 1 192 ? 12.917 17.955 35.280 1.00 72.12 192 LYS A CA 1
ATOM 1557 C C . LYS A 1 192 ? 13.286 19.195 34.465 1.00 72.12 192 LYS A C 1
ATOM 1559 O O . LYS A 1 192 ? 12.873 19.293 33.310 1.00 72.12 192 LYS A O 1
ATOM 1564 N N . LEU A 1 193 ? 14.083 20.096 35.041 1.00 75.31 193 LEU A N 1
ATOM 1565 C CA . LEU A 1 193 ? 14.568 21.298 34.360 1.00 75.31 193 LEU A CA 1
ATOM 1566 C C . LEU A 1 193 ? 15.534 20.960 33.217 1.00 75.31 193 LEU A C 1
ATOM 1568 O O . LEU A 1 193 ? 15.415 21.545 32.149 1.00 75.31 193 LEU A O 1
ATOM 1572 N N . GLU A 1 194 ? 16.417 19.972 33.371 1.00 75.56 194 GLU A N 1
ATOM 1573 C CA . GLU A 1 194 ? 17.308 19.521 32.288 1.00 75.56 194 GLU A CA 1
ATOM 1574 C C . GLU A 1 194 ? 16.552 18.869 31.123 1.00 75.56 194 GLU A C 1
ATOM 1576 O O . GLU A 1 194 ? 16.907 19.044 29.954 1.00 75.56 194 GLU A O 1
ATOM 1581 N N . LYS A 1 195 ? 15.485 18.114 31.413 1.00 76.19 195 LYS A N 1
ATOM 1582 C CA . LYS A 1 195 ? 14.602 17.572 30.369 1.00 76.19 195 LYS A CA 1
ATOM 1583 C C . LYS A 1 195 ? 13.833 18.680 29.651 1.00 76.19 195 LYS A C 1
ATOM 1585 O O . LYS A 1 195 ? 13.704 18.619 28.432 1.00 76.19 195 LYS A O 1
ATOM 1590 N N . GLN A 1 196 ? 13.365 19.691 30.382 1.00 74.44 196 GLN A N 1
ATOM 1591 C CA . GLN A 1 196 ? 12.712 20.859 29.788 1.00 74.44 196 GLN A CA 1
ATOM 1592 C C . GLN A 1 196 ? 13.677 21.702 28.952 1.00 74.44 196 GLN A C 1
ATOM 1594 O O . GLN A 1 196 ? 13.318 22.084 27.848 1.00 74.44 196 GLN A O 1
ATOM 1599 N N . ASP A 1 197 ? 14.901 21.954 29.419 1.00 79.38 197 ASP A N 1
ATOM 1600 C CA . ASP A 1 197 ? 15.913 22.713 28.674 1.00 79.38 197 ASP A CA 1
ATOM 1601 C C . ASP A 1 197 ? 16.285 22.018 27.358 1.00 79.38 197 ASP A C 1
ATOM 1603 O O . ASP A 1 197 ? 16.314 22.649 26.303 1.00 79.38 197 ASP A O 1
ATOM 1607 N N . ARG A 1 198 ? 16.472 20.694 27.392 1.00 79.50 198 ARG A N 1
ATOM 1608 C CA . ARG A 1 198 ? 16.696 19.885 26.186 1.00 79.50 198 ARG A CA 1
ATOM 1609 C C . ARG A 1 198 ? 15.537 19.999 25.203 1.00 79.50 198 ARG A C 1
ATOM 1611 O O . ARG A 1 198 ? 15.765 20.285 24.033 1.00 79.50 198 ARG A O 1
ATOM 1618 N N . ARG A 1 199 ? 14.300 19.854 25.689 1.00 84.44 199 ARG A N 1
ATOM 1619 C CA . ARG A 1 199 ? 13.110 19.973 24.844 1.00 84.44 199 ARG A CA 1
ATOM 1620 C C . ARG A 1 199 ? 12.942 21.389 24.290 1.00 84.44 199 ARG A C 1
ATOM 1622 O O . ARG A 1 199 ? 12.586 21.544 23.133 1.00 84.44 199 ARG A O 1
ATOM 1629 N N . ASN A 1 200 ? 13.243 22.420 25.075 1.00 78.50 200 ASN A N 1
ATOM 1630 C CA . ASN A 1 200 ? 13.187 23.813 24.630 1.00 78.50 200 ASN A CA 1
ATOM 1631 C C . ASN A 1 200 ? 14.245 24.117 23.562 1.00 78.50 200 ASN A C 1
ATOM 1633 O O . ASN A 1 200 ? 13.968 24.869 22.632 1.00 78.50 200 ASN A O 1
ATOM 1637 N N . LYS A 1 201 ? 15.439 23.522 23.666 1.00 82.44 201 LYS A N 1
ATOM 1638 C CA . LYS A 1 201 ? 16.480 23.618 22.633 1.00 82.44 201 LYS A CA 1
ATOM 1639 C C . LYS A 1 201 ? 16.060 22.927 21.337 1.00 82.44 201 LYS A C 1
ATOM 1641 O O . LYS A 1 201 ? 16.258 23.504 20.276 1.00 82.44 201 LYS A O 1
ATOM 1646 N N . GLU A 1 202 ? 15.443 21.750 21.421 1.00 76.88 202 GLU A N 1
ATOM 1647 C CA . GLU A 1 202 ? 14.858 21.066 20.257 1.00 76.88 202 GLU A CA 1
ATOM 1648 C C . GLU A 1 202 ? 13.758 21.920 19.608 1.00 76.88 202 GLU A C 1
ATOM 1650 O O . GLU A 1 202 ? 13.823 22.175 18.412 1.00 76.88 202 GLU A O 1
ATOM 1655 N N . ILE A 1 203 ? 12.825 22.465 20.400 1.00 75.44 203 ILE A N 1
ATOM 1656 C CA . ILE A 1 203 ? 11.752 23.354 19.917 1.00 75.44 203 ILE A CA 1
ATOM 1657 C C . ILE A 1 203 ? 12.321 24.613 19.251 1.00 75.44 203 ILE A C 1
ATOM 1659 O O . ILE A 1 203 ? 11.789 25.080 18.250 1.00 75.44 203 ILE A O 1
ATOM 1663 N N . ALA A 1 204 ? 13.403 25.185 19.785 1.00 76.50 204 ALA A N 1
ATOM 1664 C CA . ALA A 1 204 ? 14.045 26.341 19.167 1.00 76.50 204 ALA A CA 1
ATOM 1665 C C . ALA A 1 204 ? 14.600 26.004 17.774 1.00 76.50 204 ALA A C 1
ATOM 1667 O O . ALA A 1 204 ? 14.463 26.812 16.860 1.00 76.50 204 ALA A O 1
ATOM 1668 N N . VAL A 1 205 ? 15.186 24.815 17.601 1.00 71.88 205 VAL A N 1
ATOM 1669 C CA . VAL A 1 205 ? 15.659 24.336 16.293 1.00 71.88 205 VAL A CA 1
ATOM 1670 C C . VAL A 1 205 ? 14.482 24.064 15.355 1.00 71.88 205 VAL A C 1
ATOM 1672 O O . VAL A 1 205 ? 14.514 24.532 14.221 1.00 71.88 205 VAL A O 1
ATOM 1675 N N . GLU A 1 206 ? 13.436 23.379 15.828 1.00 72.38 206 GLU A N 1
ATOM 1676 C CA . GLU A 1 206 ? 12.201 23.119 15.068 1.00 72.38 206 GLU A CA 1
ATOM 1677 C C . GLU A 1 206 ? 11.584 24.437 14.558 1.00 72.38 206 GLU A C 1
ATOM 1679 O O . GLU A 1 206 ? 11.354 24.583 13.361 1.00 72.38 206 GLU A O 1
ATOM 1684 N N . ASN A 1 207 ? 11.442 25.447 15.425 1.00 71.06 207 ASN A N 1
ATOM 1685 C CA . ASN A 1 207 ? 10.909 26.761 15.048 1.00 71.06 207 ASN A CA 1
ATOM 1686 C C . ASN A 1 207 ? 11.786 27.488 14.017 1.00 71.06 207 ASN A C 1
ATOM 1688 O O . ASN A 1 207 ? 11.259 28.099 13.094 1.00 71.06 207 ASN A O 1
ATOM 1692 N N . ILE A 1 208 ? 13.119 27.427 14.145 1.00 72.12 208 ILE A N 1
ATOM 1693 C CA . ILE A 1 208 ? 14.035 28.037 13.164 1.00 72.12 208 ILE A CA 1
ATOM 1694 C C . ILE A 1 208 ? 13.884 27.362 11.797 1.00 72.12 208 ILE A C 1
ATOM 1696 O O . ILE A 1 208 ? 13.878 28.043 10.771 1.00 72.12 208 ILE A O 1
ATOM 1700 N N . VAL A 1 209 ? 13.766 26.033 11.773 1.00 60.56 209 VAL A N 1
ATOM 1701 C CA . VAL A 1 209 ? 13.550 25.262 10.545 1.00 60.56 209 VAL A CA 1
ATOM 1702 C C . VAL A 1 209 ? 12.207 25.639 9.917 1.00 60.56 209 VAL A C 1
ATOM 1704 O O . VAL A 1 209 ? 12.172 25.961 8.730 1.00 60.56 209 VAL A O 1
ATOM 1707 N N . ASP A 1 210 ? 11.134 25.692 10.705 1.00 68.31 210 ASP A N 1
ATOM 1708 C CA . ASP A 1 210 ? 9.795 26.065 10.238 1.00 68.31 210 ASP A CA 1
ATOM 1709 C C . ASP A 1 210 ? 9.739 27.499 9.697 1.00 68.31 210 ASP A C 1
ATOM 1711 O O . ASP A 1 210 ? 9.218 27.721 8.601 1.00 68.31 210 ASP A O 1
ATOM 1715 N N . ASP A 1 211 ? 10.329 28.466 10.404 1.00 67.94 211 ASP A N 1
ATOM 1716 C CA . ASP A 1 211 ? 10.420 29.858 9.950 1.00 67.94 211 ASP A CA 1
ATOM 1717 C C . ASP A 1 211 ? 11.235 29.972 8.651 1.00 67.94 211 ASP A C 1
ATOM 1719 O O . ASP A 1 211 ? 10.868 30.722 7.742 1.00 67.94 211 ASP A O 1
ATOM 1723 N N . THR A 1 212 ? 12.303 29.180 8.516 1.00 63.91 212 THR A N 1
ATOM 1724 C CA . THR A 1 212 ? 13.123 29.126 7.297 1.00 63.91 212 THR A CA 1
ATOM 1725 C C . THR A 1 212 ? 12.334 28.540 6.124 1.00 63.91 212 THR A C 1
ATOM 1727 O O . THR A 1 212 ? 12.343 29.105 5.030 1.00 63.91 212 THR A O 1
ATOM 1730 N N . TRP A 1 213 ? 11.593 27.448 6.329 1.00 57.75 213 TRP A N 1
ATOM 1731 C CA . TRP A 1 213 ? 10.741 26.859 5.290 1.00 57.75 213 TRP A CA 1
ATOM 1732 C C . TRP A 1 213 ? 9.566 27.754 4.911 1.00 57.75 213 TRP A C 1
ATOM 1734 O O . TRP A 1 213 ? 9.189 27.808 3.738 1.00 57.75 213 TRP A O 1
ATOM 1744 N N . LYS A 1 214 ? 8.997 28.473 5.881 1.00 71.62 214 LYS A N 1
ATOM 1745 C CA . LYS A 1 214 ? 7.967 29.481 5.638 1.00 71.62 214 LYS A CA 1
ATOM 1746 C C . LYS A 1 214 ? 8.515 30.608 4.767 1.00 71.62 214 LYS A C 1
ATOM 1748 O O . LYS A 1 214 ? 7.903 30.928 3.753 1.00 71.62 214 LYS A O 1
ATOM 1753 N N . TYR A 1 215 ? 9.701 31.121 5.091 1.00 67.31 215 TYR A N 1
ATOM 1754 C CA . TYR A 1 215 ? 10.389 32.121 4.278 1.00 67.31 215 TYR A CA 1
ATOM 1755 C C . TYR A 1 215 ? 10.662 31.625 2.849 1.00 67.31 215 TYR A C 1
ATOM 1757 O O . TYR A 1 215 ? 10.348 32.331 1.895 1.00 67.31 215 TYR A O 1
ATOM 1765 N N . ILE A 1 216 ? 11.166 30.397 2.678 1.00 63.69 216 ILE A N 1
ATOM 1766 C CA . ILE A 1 216 ? 11.407 29.792 1.353 1.00 63.69 216 ILE A CA 1
ATOM 1767 C C . ILE A 1 216 ? 10.108 29.657 0.544 1.00 63.69 216 ILE A C 1
ATOM 1769 O O . ILE A 1 216 ? 10.121 29.841 -0.668 1.00 63.69 216 ILE A O 1
ATOM 1773 N N . ARG A 1 217 ? 8.982 29.342 1.196 1.00 66.94 217 ARG A N 1
ATOM 1774 C CA . ARG A 1 217 ? 7.678 29.177 0.534 1.00 66.94 217 ARG A CA 1
ATOM 1775 C C . ARG A 1 217 ? 7.029 30.507 0.149 1.00 66.94 217 ARG A C 1
ATOM 1777 O O . ARG A 1 217 ? 6.330 30.564 -0.856 1.00 66.94 217 ARG A O 1
ATOM 1784 N N . GLU A 1 218 ? 7.203 31.532 0.978 1.00 74.44 218 GLU A N 1
ATOM 1785 C CA . GLU A 1 218 ? 6.611 32.862 0.788 1.00 74.44 218 GLU A CA 1
ATOM 1786 C C . GLU A 1 218 ? 7.462 33.768 -0.115 1.00 74.44 218 GLU A C 1
ATOM 1788 O O . GLU A 1 218 ? 6.950 34.749 -0.651 1.00 74.44 218 GLU A O 1
ATOM 1793 N N . THR A 1 219 ? 8.745 33.448 -0.304 1.00 70.94 219 THR A N 1
ATOM 1794 C CA . THR A 1 219 ? 9.635 34.175 -1.216 1.00 70.94 219 THR A CA 1
ATOM 1795 C C . THR A 1 219 ? 9.424 33.696 -2.653 1.00 70.94 219 THR A C 1
ATOM 1797 O O . THR A 1 219 ? 9.472 32.498 -2.929 1.00 70.94 219 THR A O 1
ATOM 1800 N N . ASP A 1 220 ? 9.217 34.631 -3.584 1.00 64.12 220 ASP A N 1
ATOM 1801 C CA . ASP A 1 220 ? 9.121 34.315 -5.010 1.00 64.12 220 ASP A CA 1
ATOM 1802 C C . ASP A 1 220 ? 10.406 33.626 -5.496 1.00 64.12 220 ASP A C 1
ATOM 1804 O O . ASP A 1 220 ? 11.514 34.133 -5.298 1.00 64.12 220 ASP A O 1
ATOM 1808 N N . ILE A 1 221 ? 10.255 32.473 -6.158 1.00 66.94 221 ILE A N 1
ATOM 1809 C CA . ILE A 1 221 ? 11.381 31.723 -6.726 1.00 66.94 221 ILE A CA 1
ATOM 1810 C C . ILE A 1 221 ? 12.063 32.610 -7.778 1.00 66.94 221 ILE A C 1
ATOM 1812 O O . ILE A 1 221 ? 11.406 33.003 -8.755 1.00 66.94 221 ILE A O 1
ATOM 1816 N N . PRO A 1 222 ? 13.361 32.929 -7.621 1.00 68.38 222 PRO A N 1
ATOM 1817 C CA . PRO A 1 222 ? 14.055 33.780 -8.570 1.00 68.38 222 PRO A CA 1
ATOM 1818 C C . PRO A 1 222 ? 14.055 33.119 -9.953 1.00 68.38 222 PRO A C 1
ATOM 1820 O O . PRO A 1 222 ? 14.418 31.958 -10.108 1.00 68.38 222 PRO A O 1
ATOM 1823 N N . GLN A 1 223 ? 13.659 33.871 -10.982 1.00 70.06 223 GLN A N 1
ATOM 1824 C CA . GLN A 1 223 ? 13.724 33.445 -12.390 1.00 70.06 223 GLN A CA 1
ATOM 1825 C C . GLN A 1 223 ? 15.149 33.602 -12.960 1.00 70.06 223 GLN A C 1
ATOM 1827 O O . GLN A 1 223 ? 15.326 34.014 -14.105 1.00 70.06 223 GLN A O 1
ATOM 1832 N N . SER A 1 224 ? 16.169 33.376 -12.132 1.00 75.06 224 SER A N 1
ATOM 1833 C CA . SER A 1 224 ? 17.579 33.425 -12.518 1.00 75.06 224 SER A CA 1
ATOM 1834 C C . SER A 1 224 ? 18.127 32.018 -12.717 1.00 75.06 224 SER A C 1
ATOM 1836 O O . SER A 1 224 ? 17.588 31.053 -12.176 1.00 75.06 224 SER A O 1
ATOM 1838 N N . ASP A 1 225 ? 19.224 31.907 -13.462 1.00 78.62 225 ASP A N 1
ATOM 1839 C CA . ASP A 1 225 ? 19.969 30.654 -13.548 1.00 78.62 225 ASP A CA 1
ATOM 1840 C C . ASP A 1 225 ? 20.464 30.221 -12.161 1.00 78.62 225 ASP A C 1
ATOM 1842 O O . ASP A 1 225 ? 20.717 31.053 -11.285 1.00 78.62 225 ASP A O 1
ATOM 1846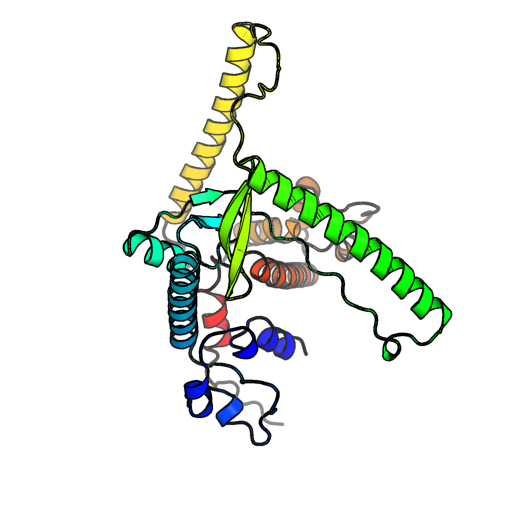 N N . PHE A 1 226 ? 20.614 28.908 -11.983 1.00 76.12 226 PHE A N 1
ATOM 1847 C CA . PHE A 1 226 ? 21.110 28.317 -10.746 1.00 76.12 226 PHE A CA 1
ATOM 1848 C C . PHE A 1 226 ? 22.516 28.842 -10.452 1.00 76.12 226 PHE A C 1
ATOM 1850 O O . PHE A 1 226 ? 23.430 28.734 -11.275 1.00 76.12 226 PHE A O 1
ATOM 1857 N N . THR A 1 227 ? 22.694 29.434 -9.280 1.00 82.38 227 THR A N 1
ATOM 1858 C CA . THR A 1 227 ? 23.996 29.933 -8.848 1.00 82.38 227 THR A CA 1
ATOM 1859 C C . THR A 1 227 ? 24.942 28.771 -8.546 1.00 82.38 227 THR A C 1
ATOM 1861 O O . THR A 1 227 ? 24.522 27.658 -8.235 1.00 82.38 227 THR A O 1
ATOM 1864 N N . GLU A 1 228 ? 26.254 29.021 -8.580 1.00 80.56 228 GLU A N 1
ATOM 1865 C CA . GLU A 1 228 ? 27.255 28.001 -8.225 1.00 80.56 228 GLU A CA 1
ATOM 1866 C C . GLU A 1 228 ? 27.059 27.475 -6.790 1.00 80.56 228 GLU A C 1
ATOM 1868 O O . GLU A 1 228 ? 27.329 26.311 -6.498 1.00 80.56 228 GLU A O 1
ATOM 1873 N N . PHE A 1 229 ? 26.564 28.329 -5.891 1.00 76.19 229 PHE A N 1
ATOM 1874 C CA . PHE A 1 229 ? 26.233 27.943 -4.524 1.00 76.19 229 PHE A CA 1
ATOM 1875 C C . PHE A 1 229 ? 25.034 26.991 -4.476 1.00 76.19 229 PHE A C 1
ATOM 1877 O O . PHE A 1 229 ? 25.105 25.960 -3.809 1.00 76.19 229 PHE A O 1
ATOM 1884 N N . GLU A 1 230 ? 23.964 27.298 -5.209 1.00 78.00 230 GLU A N 1
ATOM 1885 C CA . GLU A 1 230 ? 22.794 26.425 -5.309 1.00 78.00 230 GLU A CA 1
ATOM 1886 C C . GLU A 1 230 ? 23.155 25.087 -5.972 1.00 78.00 230 GLU A C 1
ATOM 1888 O O . GLU A 1 230 ? 22.734 24.042 -5.482 1.00 78.00 230 GLU A O 1
ATOM 1893 N N . ASP A 1 231 ? 23.999 25.087 -7.014 1.00 82.81 231 ASP A N 1
ATOM 1894 C CA . ASP A 1 231 ? 24.478 23.865 -7.685 1.00 82.81 231 ASP A CA 1
ATOM 1895 C C . ASP A 1 231 ? 25.242 22.968 -6.700 1.00 82.81 231 ASP A C 1
ATOM 1897 O O . ASP A 1 231 ? 24.963 21.774 -6.577 1.00 82.81 231 ASP A O 1
ATOM 1901 N N . LYS A 1 232 ? 26.142 23.556 -5.901 1.00 82.56 232 LYS A N 1
ATOM 1902 C CA . LYS A 1 232 ? 26.857 22.845 -4.829 1.00 82.56 232 LYS A CA 1
ATOM 1903 C C . LYS A 1 232 ? 25.917 22.320 -3.748 1.00 82.56 232 LYS A C 1
ATOM 1905 O O . LYS A 1 232 ? 26.098 21.189 -3.299 1.00 82.56 232 LYS A O 1
ATOM 1910 N N . LEU A 1 233 ? 24.914 23.102 -3.350 1.00 79.31 233 LEU A N 1
ATOM 1911 C CA . LEU A 1 233 ? 23.914 22.689 -2.365 1.00 79.31 233 LEU A CA 1
ATOM 1912 C C . LEU A 1 233 ? 23.066 21.518 -2.882 1.00 79.31 233 LEU A C 1
ATOM 1914 O O . LEU A 1 233 ? 22.793 20.575 -2.144 1.00 79.31 233 LEU A O 1
ATOM 1918 N N . LEU A 1 234 ? 22.706 21.526 -4.165 1.00 84.06 234 LEU A N 1
ATOM 1919 C CA . LEU A 1 234 ? 21.968 20.435 -4.789 1.00 84.06 234 LEU A CA 1
ATOM 1920 C C . LEU A 1 234 ? 22.777 19.131 -4.777 1.00 84.06 234 LEU A C 1
ATOM 1922 O O . LEU A 1 234 ? 22.257 18.099 -4.351 1.00 84.06 234 LEU A O 1
ATOM 1926 N N . TYR A 1 235 ? 24.056 19.164 -5.171 1.00 86.44 235 TYR A N 1
ATOM 1927 C CA . TYR A 1 235 ? 24.910 17.972 -5.065 1.00 86.44 235 TYR A CA 1
ATOM 1928 C C . TYR A 1 235 ? 25.178 17.569 -3.624 1.00 86.44 235 TYR A C 1
ATOM 1930 O O . TYR A 1 235 ? 25.272 16.371 -3.364 1.00 86.44 235 TYR A O 1
ATOM 1938 N N . PHE A 1 236 ? 25.255 18.528 -2.691 1.00 82.88 236 PHE A N 1
ATOM 1939 C CA . PHE A 1 236 ? 25.342 18.215 -1.268 1.00 82.88 236 PHE A CA 1
ATOM 1940 C C . PHE A 1 236 ? 24.220 17.277 -0.879 1.00 82.88 236 PHE A C 1
ATOM 1942 O O . PHE A 1 236 ? 24.508 16.195 -0.378 1.00 82.88 236 PHE A O 1
ATOM 1949 N N . VAL A 1 237 ? 22.973 17.650 -1.173 1.00 82.56 237 VAL A N 1
ATOM 1950 C CA . VAL A 1 237 ? 21.785 16.846 -0.869 1.00 82.56 237 VAL A CA 1
ATOM 1951 C C . VAL A 1 237 ? 21.817 15.505 -1.607 1.00 82.56 237 VAL A C 1
ATOM 1953 O O . VAL A 1 237 ? 21.667 14.467 -0.973 1.00 82.56 237 VAL A O 1
ATOM 1956 N N . MET A 1 238 ? 22.097 15.495 -2.913 1.00 87.19 238 MET A N 1
ATOM 1957 C CA . MET A 1 238 ? 22.084 14.260 -3.712 1.00 87.19 238 MET A CA 1
ATOM 1958 C C . MET A 1 238 ? 23.131 13.220 -3.282 1.00 87.19 238 MET A C 1
ATOM 1960 O O . MET A 1 238 ? 22.900 12.025 -3.455 1.00 87.19 238 MET A O 1
ATOM 1964 N N . LEU A 1 239 ? 24.271 13.642 -2.724 1.00 86.00 239 LEU A N 1
ATOM 1965 C CA . LEU A 1 239 ? 25.323 12.730 -2.255 1.00 86.00 239 LEU A CA 1
ATOM 1966 C C . LEU A 1 239 ? 24.886 11.839 -1.083 1.00 86.00 239 LEU A C 1
ATOM 1968 O O . LEU A 1 239 ? 25.524 10.821 -0.834 1.00 86.00 239 LEU A O 1
ATOM 1972 N N . GLU A 1 240 ? 23.807 12.189 -0.379 1.00 82.25 240 GLU A N 1
ATOM 1973 C CA . GLU A 1 240 ? 23.231 11.350 0.680 1.00 82.25 240 GLU A CA 1
ATOM 1974 C C . GLU A 1 240 ? 22.736 10.001 0.162 1.00 82.25 240 GLU A C 1
ATOM 1976 O O . GLU A 1 240 ? 22.866 8.978 0.830 1.00 82.25 240 GLU A O 1
ATOM 1981 N N . ASP A 1 241 ? 22.203 10.012 -1.056 1.00 81.19 241 ASP A N 1
ATOM 1982 C CA . ASP A 1 241 ? 21.592 8.864 -1.713 1.00 81.19 241 ASP A CA 1
ATOM 1983 C C . ASP A 1 241 ? 22.556 8.173 -2.698 1.00 81.19 241 ASP A C 1
ATOM 1985 O O . ASP A 1 241 ? 22.145 7.329 -3.500 1.00 81.19 241 ASP A O 1
ATOM 1989 N N . LEU A 1 242 ? 23.846 8.528 -2.666 1.00 85.00 242 LEU A N 1
ATOM 1990 C CA . LEU A 1 242 ? 24.856 7.908 -3.515 1.00 85.00 242 LEU A CA 1
ATOM 1991 C C . LEU A 1 242 ? 25.032 6.433 -3.128 1.00 85.00 242 LEU A C 1
ATOM 1993 O O . LEU A 1 242 ? 25.181 6.095 -1.951 1.00 85.00 242 LEU A O 1
ATOM 1997 N N . LYS A 1 243 ? 25.060 5.537 -4.118 1.00 82.00 243 LYS A N 1
ATOM 1998 C CA . LYS A 1 243 ? 25.266 4.111 -3.851 1.00 82.00 243 LYS A CA 1
ATOM 1999 C C . LYS A 1 243 ? 26.664 3.862 -3.299 1.00 82.00 243 LYS A C 1
ATOM 2001 O O . LYS A 1 243 ? 27.647 4.396 -3.812 1.00 82.00 243 LYS A O 1
ATOM 2006 N N . SER A 1 244 ? 26.759 2.964 -2.321 1.00 81.00 244 SER A N 1
ATOM 2007 C CA . SER A 1 244 ? 28.035 2.560 -1.718 1.00 81.00 244 SER A CA 1
ATOM 2008 C C . SER A 1 244 ? 29.037 2.013 -2.743 1.00 81.00 244 SER A C 1
ATOM 2010 O O . SER A 1 244 ? 30.240 2.218 -2.601 1.00 81.00 244 SER A O 1
ATOM 2012 N N . GLU A 1 245 ? 28.546 1.401 -3.826 1.00 82.50 245 GLU A N 1
ATOM 2013 C CA . GLU A 1 245 ? 29.334 0.937 -4.978 1.00 82.50 245 GLU A CA 1
ATOM 2014 C C . GLU A 1 245 ? 30.124 2.061 -5.664 1.00 82.50 245 GLU A C 1
ATOM 2016 O O . GLU A 1 245 ? 31.174 1.814 -6.254 1.00 82.50 245 GLU A O 1
ATOM 2021 N N . HIS A 1 246 ? 29.644 3.302 -5.583 1.00 84.62 246 HIS A N 1
ATOM 2022 C CA . HIS A 1 246 ? 30.263 4.449 -6.235 1.00 84.62 246 HIS A CA 1
ATOM 2023 C C . HIS A 1 246 ? 31.206 5.233 -5.315 1.00 84.62 246 HIS A C 1
ATOM 2025 O O . HIS A 1 246 ? 31.897 6.126 -5.797 1.00 84.62 246 HIS A O 1
ATOM 2031 N N . PHE A 1 247 ? 31.317 4.895 -4.024 1.00 83.56 247 PHE A N 1
ATOM 2032 C CA . PHE A 1 247 ? 32.157 5.639 -3.069 1.00 83.56 247 PHE A CA 1
ATOM 2033 C C . PHE A 1 247 ? 33.644 5.647 -3.446 1.00 83.56 247 PHE A C 1
ATOM 2035 O O . PHE A 1 247 ? 34.332 6.639 -3.210 1.00 83.56 247 PHE A O 1
ATOM 2042 N N . THR A 1 248 ? 34.136 4.592 -4.099 1.00 81.50 248 THR A N 1
ATOM 2043 C CA . THR A 1 248 ? 35.520 4.495 -4.600 1.00 81.50 248 THR A CA 1
ATOM 2044 C C . THR A 1 248 ? 35.869 5.539 -5.659 1.00 81.50 248 THR A C 1
ATOM 2046 O O . THR A 1 248 ? 37.044 5.762 -5.923 1.00 81.50 248 THR A O 1
ATOM 2049 N N . LEU A 1 249 ? 34.870 6.170 -6.284 1.00 81.31 249 LEU A N 1
ATOM 2050 C CA . LEU A 1 249 ? 35.067 7.214 -7.296 1.00 81.31 249 LEU A CA 1
ATOM 2051 C C . LEU A 1 249 ? 35.194 8.618 -6.688 1.00 81.31 249 LEU A C 1
ATOM 2053 O O . LEU A 1 249 ? 35.515 9.564 -7.408 1.00 81.31 249 LEU A O 1
ATOM 2057 N N . PHE A 1 250 ? 34.930 8.752 -5.386 1.00 79.81 250 PHE A N 1
ATOM 2058 C CA . PHE A 1 250 ? 34.922 10.025 -4.660 1.00 79.81 250 PHE A CA 1
ATOM 2059 C C . PHE A 1 250 ? 35.892 10.044 -3.475 1.00 79.81 250 PHE A C 1
ATOM 2061 O O . PHE A 1 250 ? 36.365 11.112 -3.097 1.00 79.81 250 PHE A O 1
ATOM 2068 N N . LEU A 1 251 ? 36.203 8.880 -2.898 1.00 79.94 251 LEU A N 1
ATOM 2069 C CA . LEU A 1 251 ? 37.102 8.733 -1.757 1.00 79.94 251 LEU A CA 1
ATOM 2070 C C . LEU A 1 251 ? 38.246 7.774 -2.100 1.00 79.94 251 LEU A C 1
ATOM 2072 O O . LEU A 1 251 ? 38.014 6.675 -2.599 1.00 79.94 251 LEU A O 1
ATOM 2076 N N . GLU A 1 252 ? 39.478 8.155 -1.758 1.00 69.12 252 GLU A N 1
ATOM 2077 C CA . GLU A 1 252 ? 40.678 7.333 -1.989 1.00 69.12 252 GLU A CA 1
ATOM 2078 C C . GLU A 1 252 ? 40.709 6.058 -1.124 1.00 69.12 252 GLU A C 1
ATOM 2080 O O . GLU A 1 252 ? 41.387 5.092 -1.470 1.00 69.12 252 GLU A O 1
ATOM 2085 N N . ASN A 1 253 ? 39.970 6.022 -0.006 1.00 64.75 253 ASN A N 1
ATOM 2086 C CA . ASN A 1 253 ? 39.918 4.857 0.882 1.00 64.75 253 ASN A CA 1
ATOM 2087 C C . ASN A 1 253 ? 38.527 4.662 1.532 1.00 64.75 253 ASN A C 1
ATOM 2089 O O . ASN A 1 253 ? 38.318 5.034 2.687 1.00 64.75 253 ASN A O 1
ATOM 2093 N N . PRO A 1 254 ? 37.549 4.094 0.805 1.00 63.66 254 PRO A N 1
ATOM 2094 C CA . PRO A 1 254 ? 36.166 3.944 1.272 1.00 63.66 254 PRO A CA 1
ATOM 2095 C C . PRO A 1 254 ? 35.908 2.660 2.079 1.00 63.66 254 PRO A C 1
ATOM 2097 O O . PRO A 1 254 ? 34.751 2.367 2.383 1.00 63.66 254 PRO A O 1
ATOM 2100 N N . GLN A 1 255 ? 36.945 1.865 2.380 1.00 54.94 255 GLN A N 1
ATOM 2101 C CA . GLN A 1 255 ? 36.813 0.538 2.996 1.00 54.94 255 GLN A CA 1
ATOM 2102 C C . GLN A 1 255 ? 35.885 0.592 4.228 1.00 54.94 255 GLN A C 1
ATOM 2104 O O . GLN A 1 255 ? 36.193 1.250 5.220 1.00 54.94 255 GLN A O 1
ATOM 2109 N N . ASN A 1 256 ? 34.751 -0.115 4.138 1.00 58.03 256 ASN A N 1
ATOM 2110 C CA . ASN A 1 256 ? 33.706 -0.279 5.161 1.00 58.03 256 ASN A CA 1
ATOM 2111 C C . ASN A 1 256 ? 32.782 0.921 5.466 1.00 58.03 256 ASN A C 1
ATOM 2113 O O . ASN A 1 256 ? 32.178 0.949 6.538 1.00 58.03 256 ASN A O 1
ATOM 2117 N N . LYS A 1 257 ? 32.598 1.887 4.554 1.00 66.12 257 LYS A N 1
ATOM 2118 C CA . LYS A 1 257 ? 31.555 2.919 4.726 1.00 66.12 257 LYS A CA 1
ATOM 2119 C C . LYS A 1 257 ? 30.231 2.513 4.067 1.00 66.12 257 LYS A C 1
ATOM 2121 O O . LYS A 1 257 ? 30.171 2.319 2.857 1.00 66.12 257 LYS A O 1
ATOM 2126 N N . TRP A 1 258 ? 29.160 2.430 4.863 1.00 68.94 258 TRP A N 1
ATOM 2127 C CA . TRP A 1 258 ? 27.788 2.221 4.367 1.00 68.94 258 TRP A CA 1
ATOM 2128 C C . TRP A 1 258 ? 27.094 3.520 3.928 1.00 68.94 258 TRP A C 1
ATOM 2130 O O . TRP A 1 258 ? 26.143 3.457 3.157 1.00 68.94 258 TRP A O 1
ATOM 2140 N N . HIS A 1 259 ? 27.571 4.682 4.385 1.00 77.06 259 HIS A N 1
ATOM 2141 C CA . HIS A 1 259 ? 27.083 6.006 3.988 1.00 77.06 259 HIS A CA 1
ATOM 2142 C C . HIS A 1 259 ? 28.219 7.045 4.032 1.00 77.06 259 HIS A C 1
ATOM 2144 O O . HIS A 1 259 ? 29.235 6.826 4.699 1.00 77.06 259 HIS A O 1
ATOM 2150 N N . LEU A 1 260 ? 28.044 8.175 3.339 1.00 81.62 260 LEU A N 1
ATOM 2151 C CA . LEU A 1 260 ? 28.940 9.334 3.436 1.00 81.62 260 LEU A CA 1
ATOM 2152 C C . LEU A 1 260 ? 28.602 10.158 4.687 1.00 81.62 260 LEU A C 1
ATOM 2154 O O . LEU A 1 260 ? 27.426 10.323 5.023 1.00 81.62 260 LEU A O 1
ATOM 2158 N N . THR A 1 261 ? 29.612 10.672 5.390 1.00 79.75 261 THR A N 1
ATOM 2159 C CA . THR A 1 261 ? 29.397 11.655 6.467 1.00 79.75 261 THR A CA 1
ATOM 2160 C C . THR A 1 261 ? 29.227 13.064 5.892 1.00 79.75 261 THR A C 1
ATOM 2162 O O . THR A 1 261 ? 29.521 13.309 4.721 1.00 79.75 261 THR A O 1
ATOM 2165 N N . GLU A 1 262 ? 28.758 14.015 6.704 1.00 72.88 262 GLU A N 1
ATOM 2166 C CA . GLU A 1 262 ? 28.681 15.428 6.299 1.00 72.88 262 GLU A CA 1
ATOM 2167 C C . GLU A 1 262 ? 30.054 15.974 5.884 1.00 72.88 262 GLU A C 1
ATOM 2169 O O . GLU A 1 262 ? 30.169 16.599 4.830 1.00 72.88 262 GLU A O 1
ATOM 2174 N N . ASP A 1 263 ? 31.106 15.651 6.640 1.00 77.06 263 ASP A N 1
ATOM 2175 C CA . ASP A 1 263 ? 32.482 16.049 6.323 1.00 77.06 263 ASP A CA 1
ATOM 2176 C C . ASP A 1 263 ? 32.959 15.475 4.977 1.00 77.06 263 ASP A C 1
ATOM 2178 O O . ASP A 1 263 ? 33.574 16.191 4.182 1.00 77.06 263 ASP A O 1
ATOM 2182 N N . ASP A 1 264 ? 32.629 14.209 4.681 1.00 80.06 264 ASP A N 1
ATOM 2183 C CA . ASP A 1 264 ? 32.943 13.587 3.388 1.00 80.06 264 ASP A CA 1
ATOM 2184 C C . ASP A 1 264 ? 32.223 14.325 2.244 1.00 80.06 264 ASP A C 1
ATOM 2186 O O . ASP A 1 264 ? 32.826 14.634 1.215 1.00 80.06 264 ASP A O 1
ATOM 2190 N N . ARG A 1 265 ? 30.935 14.656 2.425 1.00 82.19 265 ARG A N 1
ATOM 2191 C CA . ARG A 1 265 ? 30.121 15.372 1.425 1.00 82.19 265 ARG A CA 1
ATOM 2192 C C . ARG A 1 265 ? 30.683 16.767 1.152 1.00 82.19 265 ARG A C 1
ATOM 2194 O O . ARG A 1 265 ? 30.840 17.136 -0.011 1.00 82.19 265 ARG A O 1
ATOM 2201 N N . ILE A 1 266 ? 31.046 17.517 2.195 1.00 79.50 266 ILE A N 1
ATOM 2202 C CA . ILE A 1 266 ? 31.660 18.849 2.066 1.00 79.50 2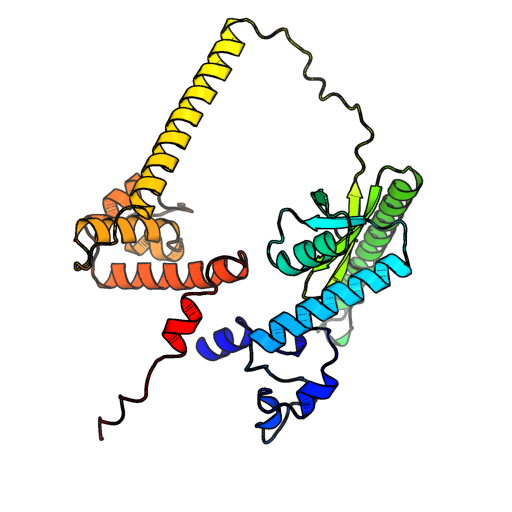66 ILE A CA 1
ATOM 2203 C C . ILE A 1 266 ? 32.990 18.761 1.305 1.00 79.50 266 ILE A C 1
ATOM 2205 O O . ILE A 1 266 ? 33.256 19.587 0.428 1.00 79.50 266 ILE A O 1
ATOM 2209 N N . ALA A 1 267 ? 33.818 17.756 1.602 1.00 83.19 267 ALA A N 1
ATOM 2210 C CA . ALA A 1 267 ? 35.096 17.560 0.922 1.00 83.19 267 ALA A CA 1
ATOM 2211 C C . ALA A 1 267 ? 34.920 17.256 -0.577 1.00 83.19 267 ALA A C 1
ATOM 2213 O O . ALA A 1 267 ? 35.645 17.810 -1.406 1.00 83.19 267 ALA A O 1
ATOM 2214 N N . ILE A 1 268 ? 33.929 16.430 -0.927 1.00 83.88 268 ILE A N 1
ATOM 2215 C CA . ILE A 1 268 ? 33.646 16.007 -2.305 1.00 83.88 268 ILE A CA 1
ATOM 2216 C C . ILE A 1 268 ? 33.152 17.176 -3.172 1.00 83.88 268 ILE A C 1
ATOM 2218 O O . ILE A 1 268 ? 33.626 17.363 -4.291 1.00 83.88 268 ILE A O 1
ATOM 2222 N N . ILE A 1 269 ? 32.229 17.994 -2.664 1.00 85.00 269 ILE A N 1
ATOM 2223 C CA . ILE A 1 269 ? 31.529 19.027 -3.457 1.00 85.00 269 ILE A CA 1
ATOM 2224 C C . ILE A 1 269 ? 32.453 20.115 -3.981 1.00 85.00 269 ILE A C 1
ATOM 2226 O O . ILE A 1 269 ? 32.203 20.687 -5.042 1.00 85.00 269 ILE A O 1
ATOM 2230 N N . ASN A 1 270 ? 33.534 20.389 -3.256 1.00 80.12 270 ASN A N 1
ATOM 2231 C CA . ASN A 1 270 ? 34.497 21.400 -3.664 1.00 80.12 270 ASN A CA 1
ATOM 2232 C C . ASN A 1 270 ? 35.272 21.006 -4.935 1.00 80.12 270 ASN A C 1
ATOM 2234 O O . ASN A 1 270 ? 35.778 21.899 -5.607 1.00 80.12 270 ASN A O 1
ATOM 2238 N N . ASN A 1 271 ? 35.332 19.712 -5.290 1.00 81.69 271 ASN A N 1
ATOM 2239 C CA . ASN A 1 271 ? 36.134 19.189 -6.404 1.00 81.69 271 ASN A CA 1
ATOM 2240 C C . ASN A 1 271 ? 35.364 18.188 -7.293 1.00 81.69 271 ASN A C 1
ATOM 2242 O O . ASN A 1 271 ? 35.904 17.150 -7.673 1.00 81.69 271 ASN A O 1
ATOM 2246 N N . LEU A 1 272 ? 34.105 18.480 -7.635 1.00 85.75 272 LEU A N 1
ATOM 2247 C CA . LEU A 1 272 ? 33.305 17.615 -8.512 1.00 85.75 272 LEU A CA 1
ATOM 2248 C C . LEU A 1 272 ? 33.629 17.818 -9.999 1.00 85.75 272 LEU A C 1
ATOM 2250 O O . LEU A 1 272 ? 33.503 18.925 -10.525 1.00 85.75 272 LEU A O 1
ATOM 2254 N N . THR A 1 273 ? 33.946 16.730 -10.704 1.00 86.31 273 THR A N 1
ATOM 2255 C CA . THR A 1 273 ? 34.026 16.721 -12.175 1.00 86.31 273 THR A CA 1
ATOM 2256 C C . THR A 1 273 ? 32.639 16.588 -12.813 1.00 86.31 273 THR A C 1
ATOM 2258 O O . THR A 1 273 ? 31.696 16.091 -12.197 1.00 86.31 273 THR A O 1
ATOM 2261 N N . GLU A 1 274 ? 32.490 16.985 -14.080 1.00 85.31 274 GLU A N 1
ATOM 2262 C CA . GLU A 1 274 ? 31.207 16.845 -14.794 1.00 85.31 274 GLU A CA 1
ATOM 2263 C C . GLU A 1 274 ? 30.763 15.378 -14.946 1.00 85.31 274 GLU A C 1
ATOM 2265 O O . GLU A 1 274 ? 29.570 15.072 -14.892 1.00 85.31 274 GLU A O 1
ATOM 2270 N N . GLU A 1 275 ? 31.712 14.444 -15.052 1.00 85.81 275 GLU A N 1
ATOM 2271 C CA . GLU A 1 275 ? 31.423 13.005 -15.087 1.00 85.81 275 GLU A CA 1
ATOM 2272 C C . GLU A 1 275 ? 30.871 12.505 -13.745 1.00 85.81 275 GLU A C 1
ATOM 2274 O O . GLU A 1 275 ? 29.877 11.774 -13.705 1.00 85.81 275 GLU A O 1
ATOM 2279 N N . GLN A 1 276 ? 31.466 12.959 -12.640 1.00 86.19 276 GLN A N 1
ATOM 2280 C CA . GLN A 1 276 ? 31.009 12.665 -11.284 1.00 86.19 276 GLN A CA 1
ATOM 2281 C C . GLN A 1 276 ? 29.627 13.267 -11.005 1.00 86.19 276 GLN A C 1
ATOM 2283 O O . GLN A 1 276 ? 28.756 12.579 -10.472 1.00 86.19 276 GLN A O 1
ATOM 2288 N N . LYS A 1 277 ? 29.375 14.511 -11.433 1.00 87.44 277 LYS A N 1
ATOM 2289 C CA . LYS A 1 277 ? 28.044 15.136 -11.342 1.00 87.44 277 LYS A CA 1
ATOM 2290 C C . LYS A 1 277 ? 26.994 14.321 -12.092 1.00 87.44 277 LYS A C 1
ATOM 2292 O O . LYS A 1 277 ? 25.911 14.077 -11.565 1.00 87.44 277 LYS A O 1
ATOM 2297 N N . ALA A 1 278 ? 27.305 13.864 -13.307 1.00 85.38 278 ALA A N 1
ATOM 2298 C CA . ALA A 1 278 ? 26.390 13.035 -14.087 1.00 85.38 278 ALA A CA 1
ATOM 2299 C C . ALA A 1 278 ? 26.084 11.695 -13.396 1.00 85.38 278 ALA A C 1
ATOM 2301 O O . ALA A 1 278 ? 24.947 11.223 -13.462 1.00 85.38 278 ALA A O 1
ATOM 2302 N N . LEU A 1 279 ? 27.067 11.094 -12.720 1.00 86.69 279 LEU A N 1
ATOM 2303 C CA . LEU A 1 279 ? 26.873 9.873 -11.940 1.00 86.69 279 LEU A CA 1
ATOM 2304 C C . LEU A 1 279 ? 25.960 10.110 -10.729 1.00 86.69 279 LEU A C 1
ATOM 2306 O O . LEU A 1 279 ? 24.978 9.387 -10.575 1.00 86.69 279 LEU A O 1
ATOM 2310 N N . ILE A 1 280 ? 26.222 11.159 -9.940 1.00 87.44 280 ILE A N 1
ATOM 2311 C CA . ILE A 1 280 ? 25.400 11.534 -8.775 1.00 87.44 280 ILE A CA 1
ATOM 2312 C C . ILE A 1 280 ? 23.942 11.749 -9.196 1.00 87.44 280 ILE A C 1
ATOM 2314 O O . ILE A 1 280 ? 23.031 11.193 -8.586 1.00 87.44 280 ILE A O 1
ATOM 2318 N N . ARG A 1 281 ? 23.706 12.484 -10.294 1.00 86.94 281 ARG A N 1
ATOM 2319 C CA . ARG A 1 281 ? 22.348 12.703 -10.824 1.00 86.94 281 ARG A CA 1
ATOM 2320 C C . ARG A 1 281 ? 21.661 11.388 -11.206 1.00 86.94 281 ARG A C 1
ATOM 2322 O O . ARG A 1 281 ? 20.470 11.234 -10.958 1.00 86.94 281 ARG A O 1
ATOM 2329 N N . ARG A 1 282 ? 22.378 10.439 -11.821 1.00 85.50 282 ARG A N 1
ATOM 2330 C CA . ARG A 1 282 ? 21.812 9.136 -12.225 1.00 85.50 282 ARG A CA 1
ATOM 2331 C C . ARG A 1 282 ? 21.442 8.275 -11.024 1.00 85.50 282 ARG A C 1
ATOM 2333 O O . ARG A 1 282 ? 20.373 7.671 -11.039 1.00 85.50 282 ARG A O 1
ATOM 2340 N N . ASP A 1 283 ? 22.292 8.242 -10.006 1.00 83.75 283 ASP A N 1
ATOM 2341 C CA . ASP A 1 283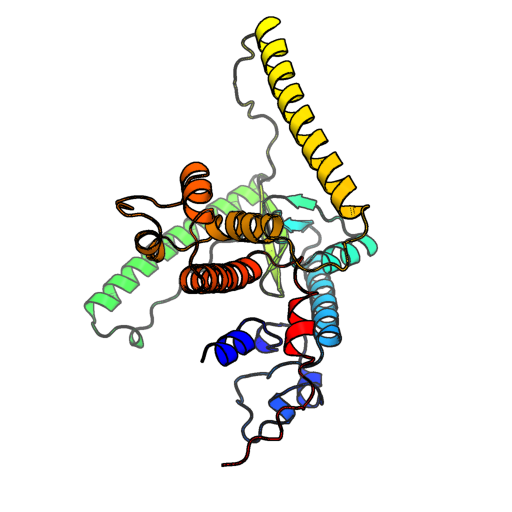 ? 22.014 7.525 -8.763 1.00 83.75 283 ASP A CA 1
ATOM 2342 C C . ASP A 1 283 ? 20.826 8.121 -8.024 1.00 83.75 283 ASP A C 1
ATOM 2344 O O . ASP A 1 283 ? 19.909 7.387 -7.655 1.00 83.75 283 ASP A O 1
ATOM 2348 N N . PHE A 1 284 ? 20.789 9.449 -7.913 1.00 83.88 284 PHE A N 1
ATOM 2349 C CA . PHE A 1 284 ? 19.661 10.158 -7.332 1.00 83.88 284 PHE A CA 1
ATOM 2350 C C . PHE A 1 284 ? 18.360 9.855 -8.084 1.00 83.88 284 PHE A C 1
ATOM 2352 O O . PHE A 1 284 ? 17.367 9.502 -7.463 1.00 83.88 284 PHE A O 1
ATOM 2359 N N . ILE A 1 285 ? 18.353 9.901 -9.423 1.00 79.44 285 ILE A N 1
ATOM 2360 C CA . ILE A 1 285 ? 17.167 9.544 -10.223 1.00 79.44 285 ILE A CA 1
ATOM 2361 C C . ILE A 1 285 ? 16.765 8.081 -9.997 1.00 79.44 285 ILE A C 1
ATOM 2363 O O . ILE A 1 285 ? 15.576 7.786 -9.882 1.00 79.44 285 ILE A O 1
ATOM 2367 N N . ALA A 1 286 ? 17.725 7.157 -9.932 1.00 78.25 286 ALA A N 1
ATOM 2368 C CA . ALA A 1 286 ? 17.445 5.738 -9.733 1.00 78.25 286 ALA A CA 1
ATOM 2369 C C . ALA A 1 286 ? 16.845 5.459 -8.348 1.00 78.25 286 ALA A C 1
ATOM 2371 O O . ALA A 1 286 ? 15.902 4.675 -8.230 1.00 78.25 286 ALA A O 1
ATOM 2372 N N . LEU A 1 287 ? 17.374 6.109 -7.314 1.00 76.50 287 LEU A N 1
ATOM 2373 C CA . LEU A 1 287 ? 16.938 5.928 -5.940 1.00 76.50 287 LEU A CA 1
ATOM 2374 C C . LEU A 1 287 ? 15.666 6.717 -5.627 1.00 76.50 287 LEU A C 1
ATOM 2376 O O . LEU A 1 287 ? 14.756 6.184 -5.008 1.00 76.50 287 LEU A O 1
ATOM 2380 N N . PHE A 1 288 ? 15.534 7.954 -6.090 1.00 67.44 288 PHE A N 1
ATOM 2381 C CA . PHE A 1 288 ? 14.286 8.702 -5.969 1.00 67.44 288 PHE A CA 1
ATOM 2382 C C . PHE A 1 288 ? 13.169 8.026 -6.767 1.00 67.44 288 PHE A C 1
ATOM 2384 O O . PHE A 1 288 ? 12.043 7.895 -6.287 1.00 67.44 288 PHE A O 1
ATOM 2391 N N . GLY A 1 289 ? 13.495 7.514 -7.957 1.00 62.44 289 GLY A N 1
ATOM 2392 C CA . GLY A 1 289 ? 12.602 6.698 -8.766 1.00 62.44 289 GLY A CA 1
ATOM 2393 C C . GLY A 1 289 ? 12.160 5.415 -8.064 1.00 62.44 289 GLY A C 1
ATOM 2394 O O . GLY A 1 289 ? 11.013 5.024 -8.260 1.00 62.44 289 GLY A O 1
ATOM 2395 N N . SER A 1 290 ? 13.011 4.792 -7.235 1.00 57.19 290 SER A N 1
ATOM 2396 C CA . SER A 1 290 ? 12.666 3.607 -6.435 1.00 57.19 290 SER A CA 1
ATOM 2397 C C . SER A 1 290 ? 11.931 3.946 -5.129 1.00 57.19 290 SER A C 1
ATOM 2399 O O . SER A 1 290 ? 10.927 3.313 -4.823 1.00 57.19 290 SER A O 1
ATOM 2401 N N . LYS A 1 291 ? 12.348 4.981 -4.388 1.00 51.81 291 LYS A N 1
ATOM 2402 C CA . LYS A 1 291 ? 11.687 5.461 -3.158 1.00 51.81 291 LYS A CA 1
ATOM 2403 C C . LYS A 1 291 ? 10.291 6.027 -3.433 1.00 51.81 291 LYS A C 1
ATOM 2405 O O . LYS A 1 291 ? 9.395 5.818 -2.621 1.00 51.81 291 LYS A O 1
ATOM 2410 N N . SER A 1 292 ? 10.065 6.654 -4.591 1.00 48.28 292 SER A N 1
ATOM 2411 C CA . SER A 1 292 ? 8.732 7.119 -5.017 1.00 48.28 292 SER A CA 1
ATOM 2412 C C . SER A 1 292 ? 7.720 5.975 -5.185 1.00 48.28 292 SER A C 1
ATOM 2414 O O . SER A 1 292 ? 6.518 6.214 -5.107 1.00 48.28 292 SER A O 1
ATOM 2416 N N . TYR A 1 293 ? 8.175 4.727 -5.364 1.00 38.97 293 TYR A N 1
ATOM 2417 C CA . TYR A 1 293 ? 7.294 3.554 -5.322 1.00 38.97 293 TYR A CA 1
ATOM 2418 C C . TYR A 1 293 ? 6.893 3.138 -3.907 1.00 38.97 293 TYR A C 1
ATOM 2420 O O . TYR A 1 293 ? 5.795 2.617 -3.734 1.00 38.97 293 TYR A O 1
ATOM 2428 N N . SER A 1 294 ? 7.748 3.365 -2.906 1.00 39.12 294 SER A N 1
ATOM 2429 C CA . SER A 1 294 ? 7.449 3.037 -1.504 1.00 39.12 294 SER A CA 1
ATOM 2430 C C . SER A 1 294 ? 6.726 4.169 -0.769 1.00 39.12 294 SER A C 1
ATOM 2432 O O . SER A 1 294 ? 5.962 3.902 0.150 1.00 39.12 294 SER A O 1
ATOM 2434 N N . PHE A 1 295 ? 6.936 5.425 -1.173 1.00 35.12 295 PHE A N 1
ATOM 2435 C CA . PHE A 1 295 ? 6.330 6.622 -0.580 1.00 35.12 295 PHE A CA 1
ATOM 2436 C C . PHE A 1 295 ? 5.338 7.254 -1.570 1.00 35.12 295 PHE A C 1
ATOM 2438 O O . PHE A 1 295 ? 5.524 8.361 -2.077 1.00 35.12 295 PHE A O 1
ATOM 2445 N N . SER A 1 296 ? 4.274 6.526 -1.911 1.00 38.62 296 SER A N 1
ATOM 2446 C CA . SER A 1 296 ? 3.165 7.116 -2.666 1.00 38.62 296 SER A CA 1
ATOM 2447 C C . SER A 1 296 ? 2.415 8.118 -1.789 1.00 38.62 296 SER A C 1
ATOM 2449 O O . SER A 1 296 ? 1.597 7.704 -0.971 1.00 38.62 296 SER A O 1
ATOM 2451 N N . PHE A 1 297 ? 2.668 9.420 -1.992 1.00 35.53 297 PHE A N 1
ATOM 2452 C CA . PHE A 1 297 ? 1.565 10.375 -2.197 1.00 35.53 297 PHE A CA 1
ATOM 2453 C C . PHE A 1 297 ? 1.955 11.740 -2.810 1.00 35.53 297 PHE A C 1
ATOM 2455 O O . PHE A 1 297 ? 1.142 12.316 -3.523 1.00 35.53 297 PHE A O 1
ATOM 2462 N N . SER A 1 298 ? 3.175 12.269 -2.641 1.00 33.19 298 SER A N 1
ATOM 2463 C CA . SER A 1 298 ? 3.387 13.719 -2.893 1.00 33.19 298 SER A CA 1
ATOM 2464 C C . SER A 1 298 ? 4.091 14.131 -4.198 1.00 33.19 298 SER A C 1
ATOM 2466 O O . SER A 1 298 ? 4.252 15.325 -4.433 1.00 33.19 298 SER A O 1
ATOM 2468 N N . ILE A 1 299 ? 4.505 13.209 -5.080 1.00 34.84 299 ILE A N 1
ATOM 2469 C CA . ILE A 1 299 ? 5.275 13.558 -6.306 1.00 34.84 299 ILE A CA 1
ATOM 2470 C C . ILE A 1 299 ? 4.499 13.252 -7.606 1.00 34.84 299 ILE A C 1
ATOM 2472 O O . ILE A 1 299 ? 5.040 13.303 -8.710 1.00 34.84 299 ILE A O 1
ATOM 2476 N N . ASN A 1 300 ? 3.191 12.990 -7.526 1.00 34.50 300 ASN A N 1
ATOM 2477 C CA . ASN A 1 300 ? 2.385 12.658 -8.711 1.00 34.50 300 ASN A CA 1
ATOM 2478 C C . ASN A 1 300 ? 2.160 13.827 -9.695 1.00 34.50 300 ASN A C 1
ATOM 2480 O O . ASN A 1 300 ? 1.644 13.603 -10.790 1.00 34.50 300 ASN A O 1
ATOM 2484 N N . PHE A 1 301 ? 2.576 15.058 -9.372 1.00 31.42 301 PHE A N 1
ATOM 2485 C CA . PHE A 1 301 ? 2.312 16.216 -10.236 1.00 31.42 301 PHE A CA 1
ATOM 2486 C C . PHE A 1 301 ? 3.440 16.569 -11.228 1.00 31.42 301 PHE A C 1
ATOM 2488 O O . PHE A 1 301 ? 3.159 17.156 -12.270 1.00 31.42 301 PHE A O 1
ATOM 2495 N N . SER A 1 302 ? 4.700 16.182 -10.980 1.00 34.12 302 SER A N 1
ATOM 2496 C CA . SER A 1 302 ? 5.830 16.661 -11.810 1.00 34.12 302 SER A CA 1
ATOM 2497 C C . SER A 1 302 ? 6.363 15.653 -12.835 1.00 34.12 302 SER A C 1
ATOM 2499 O O . SER A 1 302 ? 6.880 16.062 -13.875 1.00 34.12 302 SER A O 1
ATOM 2501 N N . PHE A 1 303 ? 6.215 14.342 -12.613 1.00 31.12 303 PHE A N 1
ATOM 2502 C CA . PHE A 1 303 ? 6.751 13.334 -13.548 1.00 31.12 303 PHE A CA 1
ATOM 2503 C C . PHE A 1 303 ? 5.895 13.149 -14.811 1.00 31.12 303 PHE A C 1
ATOM 2505 O O . PHE A 1 303 ? 6.426 12.878 -15.888 1.00 31.12 303 PHE A O 1
ATOM 2512 N N . SER A 1 304 ? 4.579 13.347 -14.709 1.00 34.03 304 SER A N 1
ATOM 2513 C CA . SER A 1 304 ? 3.642 13.244 -15.835 1.00 34.03 304 SER A CA 1
ATOM 2514 C C . SER A 1 304 ? 3.839 14.365 -16.864 1.00 34.03 304 SER A C 1
ATOM 2516 O O . SER A 1 304 ? 3.732 14.125 -18.066 1.00 34.03 304 SER A O 1
ATOM 2518 N N . VAL A 1 305 ? 4.213 15.571 -16.424 1.00 32.66 305 VAL A N 1
ATOM 2519 C CA . VAL A 1 305 ? 4.422 16.733 -17.306 1.00 32.66 305 VAL A CA 1
ATOM 2520 C C . VAL A 1 305 ? 5.709 16.616 -18.129 1.00 32.66 305 VAL A C 1
ATOM 2522 O O . VAL A 1 305 ? 5.696 16.974 -19.306 1.00 32.66 305 VAL A O 1
ATOM 2525 N N . LEU A 1 306 ? 6.795 16.070 -17.565 1.00 32.16 306 LEU A N 1
ATOM 2526 C CA . LEU A 1 306 ? 8.084 15.986 -18.268 1.00 32.16 306 LEU A CA 1
ATOM 2527 C C . LEU A 1 306 ? 8.078 14.987 -19.439 1.00 32.16 306 LEU A C 1
ATOM 2529 O O . LEU A 1 306 ? 8.767 15.209 -20.430 1.00 32.16 306 LEU A O 1
ATOM 2533 N N . PHE A 1 307 ? 7.294 13.907 -19.345 1.00 36.06 307 PHE A N 1
ATOM 2534 C CA . PHE A 1 307 ? 7.269 12.848 -20.364 1.00 36.06 307 PHE A CA 1
ATOM 2535 C C . PHE A 1 307 ? 6.039 12.878 -21.282 1.00 36.06 307 PHE A C 1
ATOM 2537 O O . PHE A 1 307 ? 6.106 12.334 -22.381 1.00 36.06 307 PHE A O 1
ATOM 2544 N N . CYS A 1 308 ? 4.942 13.545 -20.898 1.00 31.84 308 CYS A N 1
ATOM 2545 C CA . CYS A 1 308 ? 3.750 13.658 -21.756 1.00 31.84 308 CYS A CA 1
ATOM 2546 C C . CYS A 1 308 ? 3.740 14.911 -22.654 1.00 31.84 308 CYS A C 1
ATOM 2548 O O . CYS A 1 308 ? 2.881 15.025 -23.526 1.00 31.84 308 CYS A O 1
ATOM 2550 N N . LYS A 1 309 ? 4.678 15.853 -22.472 1.00 31.25 309 LYS A N 1
ATOM 2551 C CA . LYS A 1 309 ? 4.837 17.066 -23.299 1.00 31.25 309 LYS A CA 1
ATOM 2552 C C . LYS A 1 309 ? 6.207 17.135 -23.988 1.00 31.25 309 LYS A C 1
ATOM 2554 O O . LYS A 1 309 ? 6.850 18.178 -23.990 1.00 31.25 309 LYS A O 1
ATOM 2559 N N . ALA A 1 310 ? 6.646 16.053 -24.625 1.00 28.95 310 ALA A N 1
ATOM 2560 C CA . ALA A 1 310 ? 7.628 16.170 -25.703 1.00 28.95 310 ALA A CA 1
ATOM 2561 C C . ALA A 1 310 ? 6.865 16.357 -27.031 1.00 28.95 310 ALA A C 1
ATOM 2563 O O . ALA A 1 310 ? 6.444 15.362 -27.620 1.00 28.95 310 ALA A O 1
ATOM 2564 N N . PRO A 1 311 ? 6.600 17.597 -27.495 1.00 31.94 311 PRO A N 1
ATOM 2565 C CA . PRO A 1 311 ? 6.032 17.806 -28.815 1.00 31.94 311 PRO A CA 1
ATOM 2566 C C . PRO A 1 311 ? 7.053 17.424 -29.890 1.00 31.94 311 PRO A C 1
ATOM 2568 O O . PRO A 1 311 ? 8.224 17.806 -29.848 1.00 31.94 311 PRO A O 1
ATOM 2571 N N . GLU A 1 312 ? 6.547 16.672 -30.860 1.00 35.41 312 GLU A N 1
ATOM 2572 C CA . GLU A 1 312 ? 7.072 16.406 -32.195 1.00 35.41 312 GLU A CA 1
ATOM 2573 C C . GLU A 1 312 ? 7.895 17.584 -32.760 1.00 35.41 312 GLU A C 1
ATOM 2575 O O . GLU A 1 312 ? 7.362 18.506 -33.369 1.00 35.41 312 GLU A O 1
ATOM 2580 N N . SER A 1 313 ? 9.215 17.586 -32.555 1.00 31.03 313 SER A N 1
ATOM 2581 C CA . SER A 1 313 ? 10.124 18.524 -33.241 1.00 31.03 313 SER A CA 1
ATOM 2582 C C . SER A 1 313 ? 11.568 18.023 -33.355 1.00 31.03 313 SER A C 1
ATOM 2584 O O . SER A 1 313 ? 12.504 18.808 -33.450 1.00 31.03 313 SER A O 1
ATOM 2586 N N . ILE A 1 314 ? 11.767 16.704 -33.431 1.00 33.59 314 ILE A N 1
ATOM 2587 C CA . ILE A 1 314 ? 13.020 16.132 -33.955 1.00 33.59 314 ILE A CA 1
ATOM 2588 C C . ILE A 1 314 ? 12.679 15.264 -35.168 1.00 33.59 314 ILE A C 1
ATOM 2590 O O . ILE A 1 314 ? 12.976 14.078 -35.247 1.00 33.59 314 ILE A O 1
ATOM 2594 N N . ALA A 1 315 ? 11.995 15.889 -36.125 1.00 32.94 315 ALA A N 1
ATOM 2595 C CA . ALA A 1 315 ? 11.903 15.429 -37.501 1.00 32.94 315 ALA A CA 1
ATOM 2596 C C . ALA A 1 315 ? 12.820 16.307 -38.360 1.00 32.94 315 ALA A C 1
ATOM 2598 O O . ALA A 1 315 ? 12.347 17.111 -39.151 1.00 32.94 315 ALA A O 1
ATOM 2599 N N . SER A 1 316 ? 14.134 16.186 -38.163 1.00 33.94 316 SER A N 1
ATOM 2600 C CA . SER A 1 316 ? 15.144 16.530 -39.171 1.00 33.94 316 SER A CA 1
ATOM 2601 C C . SER A 1 316 ? 16.537 16.220 -38.631 1.00 33.94 316 SER A C 1
ATOM 2603 O O . SER A 1 316 ? 17.169 17.081 -38.035 1.00 33.94 316 SER A O 1
ATOM 2605 N N . PHE A 1 317 ? 17.028 15.010 -38.865 1.00 26.58 317 PHE A N 1
ATOM 2606 C CA . PHE A 1 317 ? 18.389 14.841 -39.365 1.00 26.58 317 PHE A CA 1
ATOM 2607 C C . PHE A 1 317 ? 18.389 13.605 -40.258 1.00 26.58 317 PHE A C 1
ATOM 2609 O O . PHE A 1 317 ? 18.133 12.484 -39.829 1.00 26.58 317 PHE A O 1
ATOM 2616 N N . THR A 1 318 ? 18.534 13.886 -41.545 1.00 30.41 318 THR A N 1
ATOM 2617 C CA . THR A 1 318 ? 18.571 12.944 -42.654 1.00 30.41 318 THR A CA 1
ATOM 2618 C C . THR A 1 318 ? 19.982 12.361 -42.769 1.00 30.41 318 THR A C 1
ATOM 2620 O O . THR A 1 318 ? 20.942 13.130 -42.726 1.00 30.41 318 THR A O 1
ATOM 2623 N N . ILE A 1 319 ? 20.028 11.050 -43.045 1.00 34.53 319 ILE A N 1
ATOM 2624 C CA . ILE A 1 319 ? 21.163 10.166 -43.401 1.00 34.53 319 ILE A CA 1
ATOM 2625 C C . ILE A 1 319 ? 22.067 9.752 -42.240 1.00 34.53 319 ILE A C 1
ATOM 2627 O O . ILE A 1 319 ? 22.866 10.581 -41.757 1.00 34.53 319 ILE A O 1
#

Organism: NCBI:txid433724

Radius of gyration: 27.28 Å; chains: 1; bounding box: 64×70×86 Å